Protein AF-0000000083154050 (afdb_homodimer)

Structure (mmCIF, N/CA/C/O backbo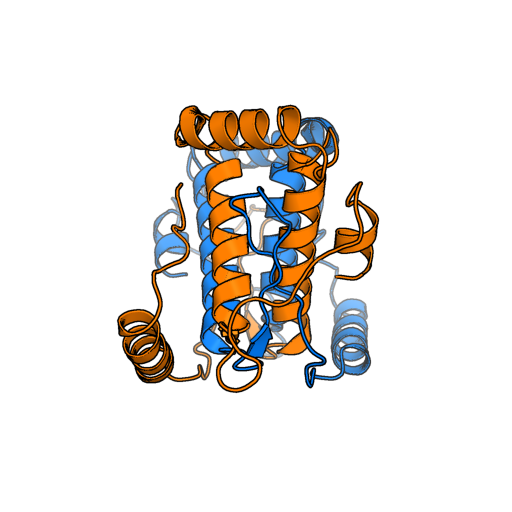ne):
data_AF-0000000083154050-model_v1
#
loop_
_entity.id
_entity.type
_entity.pdbx_description
1 polymer 'Tat pathway signal sequence'
#
loop_
_atom_site.group_PDB
_atom_site.id
_atom_site.type_symbol
_atom_site.label_atom_id
_atom_site.label_alt_id
_atom_site.label_comp_id
_atom_site.label_asym_id
_atom_site.label_entity_id
_atom_site.label_seq_id
_atom_site.pdbx_PDB_ins_code
_atom_site.Cartn_x
_atom_site.Cartn_y
_atom_site.Cartn_z
_atom_site.occupancy
_atom_site.B_iso_or_equiv
_atom_site.auth_seq_id
_atom_site.auth_comp_id
_atom_site.auth_asym_id
_atom_site.auth_atom_id
_atom_site.pdbx_PDB_model_num
ATOM 1 N N . MET A 1 1 ? -1.116 5.11 14.58 1 52.01 1 MET A N 1
ATOM 2 C CA . MET A 1 1 ? -1.143 6.57 14.609 1 52.01 1 MET A CA 1
ATOM 3 C C . MET A 1 1 ? -0.56 7.098 15.915 1 52.01 1 MET A C 1
ATOM 5 O O . MET A 1 1 ? 0.246 8.03 15.908 1 52.01 1 MET A O 1
ATOM 9 N N . ALA A 1 2 ? -0.872 6.351 16.947 1 54.41 2 ALA A N 1
ATOM 10 C CA . ALA A 1 2 ? -0.388 6.838 18.236 1 54.41 2 ALA A CA 1
ATOM 11 C C . ALA A 1 2 ? 1.137 6.875 18.271 1 54.41 2 ALA A C 1
ATOM 13 O O . ALA A 1 2 ? 1.729 7.834 18.773 1 54.41 2 ALA A O 1
ATOM 14 N N . THR A 1 3 ? 1.685 5.93 17.581 1 59.04 3 THR A N 1
ATOM 15 C CA . THR A 1 3 ? 3.14 5.855 17.646 1 59.04 3 THR A CA 1
ATOM 16 C C . THR A 1 3 ? 3.777 6.989 16.848 1 59.04 3 THR A C 1
ATOM 18 O O . THR A 1 3 ? 4.833 7.502 17.224 1 59.04 3 THR A O 1
ATOM 21 N N . PHE A 1 4 ? 3.059 7.407 15.93 1 68.2 4 PHE A N 1
ATOM 22 C CA . PHE A 1 4 ? 3.57 8.491 15.099 1 68.2 4 PHE A CA 1
ATOM 23 C C . PHE A 1 4 ? 3.598 9.802 15.875 1 68.2 4 PHE A C 1
ATOM 25 O O . PHE A 1 4 ? 4.617 10.496 15.894 1 68.2 4 PHE A O 1
ATOM 32 N N . PHE A 1 5 ? 2.581 10.097 16.612 1 64.37 5 PHE A N 1
ATOM 33 C CA . PHE A 1 5 ? 2.502 11.335 17.379 1 64.37 5 PHE A CA 1
ATOM 34 C C . PHE A 1 5 ? 3.52 11.334 18.513 1 64.37 5 PHE A C 1
ATOM 36 O O . PHE A 1 5 ? 4.077 12.38 18.855 1 64.37 5 PHE A O 1
ATOM 43 N N . LYS A 1 6 ? 3.844 10.106 19.014 1 69.27 6 LYS A N 1
ATOM 44 C CA . LYS A 1 6 ? 4.796 9.986 20.114 1 69.27 6 LYS A CA 1
ATOM 45 C C . LYS A 1 6 ? 6.21 10.337 19.658 1 69.27 6 LYS A C 1
ATOM 47 O O . LYS A 1 6 ? 7.056 10.709 20.473 1 69.27 6 LYS A O 1
ATOM 52 N N . SER A 1 7 ? 6.385 10.346 18.416 1 67.59 7 SER A N 1
ATOM 53 C CA . SER A 1 7 ? 7.723 10.611 17.899 1 67.59 7 SER A CA 1
ATOM 54 C C . SER A 1 7 ? 7.961 12.107 17.721 1 67.59 7 SER A C 1
ATOM 56 O O . SER A 1 7 ? 9.101 12.544 17.553 1 67.59 7 SER A O 1
ATOM 58 N N . MET A 1 8 ? 6.838 12.906 17.874 1 70.46 8 MET A N 1
ATOM 59 C CA . MET A 1 8 ? 6.974 14.35 17.713 1 70.46 8 MET A CA 1
ATOM 60 C C . MET A 1 8 ? 7.59 14.981 18.958 1 70.46 8 MET A C 1
ATOM 62 O O . MET A 1 8 ? 7.365 14.51 20.074 1 70.46 8 MET A O 1
ATOM 66 N N . LYS A 1 9 ? 8.525 15.938 18.762 1 69.77 9 LYS A N 1
ATOM 67 C CA . LYS A 1 9 ? 9.204 16.59 19.878 1 69.77 9 LYS A CA 1
ATOM 68 C C . LYS A 1 9 ? 8.225 17.41 20.713 1 69.77 9 LYS A C 1
ATOM 70 O O . LYS A 1 9 ? 8.401 17.55 21.925 1 69.77 9 LYS A O 1
ATOM 75 N N . SER A 1 10 ? 7.3 18.101 19.967 1 64.04 10 SER A N 1
ATOM 76 C CA . SER A 1 10 ? 6.254 18.827 20.679 1 64.04 10 SER A CA 1
ATOM 77 C C . SER A 1 10 ? 4.882 18.215 20.42 1 64.04 10 SER A C 1
ATOM 79 O O . SER A 1 10 ? 4.585 17.794 19.3 1 64.04 10 SER A O 1
ATOM 81 N N . THR A 1 11 ? 4.231 17.987 21.474 1 63.8 11 THR A N 1
ATOM 82 C CA . THR A 1 11 ? 2.934 17.324 21.387 1 63.8 11 THR A CA 1
ATOM 83 C C . THR A 1 11 ? 1.807 18.35 21.313 1 63.8 11 THR A C 1
ATOM 85 O O . THR A 1 11 ? 0.629 17.985 21.307 1 63.8 11 THR A O 1
ATOM 88 N N . THR A 1 12 ? 2.21 19.619 21.198 1 69.92 12 THR A N 1
ATOM 89 C CA . THR A 1 12 ? 1.08 20.541 21.175 1 69.92 12 THR A CA 1
ATOM 90 C C . THR A 1 12 ? 0.614 20.791 19.744 1 69.92 12 THR A C 1
ATOM 92 O O . THR A 1 12 ? 1.317 21.432 18.96 1 69.92 12 THR A O 1
ATOM 95 N N . TYR A 1 13 ? -0.295 20.092 19.332 1 72.88 13 TYR A N 1
ATOM 96 C CA . TYR A 1 13 ? -0.885 20.284 18.012 1 72.88 13 TYR A CA 1
ATOM 97 C C . TYR A 1 13 ? -2.33 20.755 18.124 1 72.88 13 TYR A C 1
ATOM 99 O O . TYR A 1 13 ? -2.961 20.6 19.172 1 72.88 13 TYR A O 1
ATOM 107 N N . HIS A 1 14 ? -2.668 21.628 17.149 1 76.76 14 HIS A N 1
ATOM 108 C CA . HIS A 1 14 ? -4.042 22.115 17.107 1 76.76 14 HIS A CA 1
ATOM 109 C C . HIS A 1 14 ? -4.761 21.628 15.853 1 76.76 14 HIS A C 1
ATOM 111 O O . HIS A 1 14 ? -4.147 21.496 14.792 1 76.76 14 HIS A O 1
ATOM 117 N N . LYS A 1 15 ? -5.983 21.334 16.052 1 77.72 15 LYS A N 1
ATOM 118 C CA . LYS A 1 15 ? -6.833 20.951 14.929 1 77.72 15 LYS A CA 1
ATOM 119 C C . LYS A 1 15 ? -7.004 22.109 13.949 1 77.72 15 LYS A C 1
ATOM 121 O O . LYS A 1 15 ? -7.21 23.252 14.362 1 77.72 15 LYS A O 1
ATOM 126 N N . LEU A 1 16 ? -6.821 21.714 12.713 1 78.98 16 LEU A N 1
ATOM 127 C CA . LEU A 1 16 ? -6.986 22.746 11.694 1 78.98 16 LEU A CA 1
ATOM 128 C C . LEU A 1 16 ? -8.463 23.023 11.435 1 78.98 16 LEU A C 1
ATOM 130 O O . LEU A 1 16 ? -9.29 22.111 11.497 1 78.98 16 LEU A O 1
ATOM 134 N N . GLY A 1 17 ? -8.648 24.162 11.003 1 72.45 17 GLY A N 1
ATOM 135 C CA . GLY A 1 17 ? -9.98 24.59 10.606 1 72.45 17 GLY A CA 1
ATOM 136 C C . GLY A 1 17 ? -10.872 24.934 11.784 1 72.45 17 GLY A C 1
ATOM 137 O O . GLY A 1 17 ? -10.407 24.996 12.924 1 72.45 17 GLY A O 1
ATOM 138 N N . ASP A 1 18 ? -12.062 25.424 11.429 1 66.98 18 ASP A N 1
ATOM 139 C CA . ASP A 1 18 ? -13.063 25.799 12.423 1 66.98 18 ASP A CA 1
ATOM 140 C C . ASP A 1 18 ? -13.855 24.581 12.893 1 66.98 18 ASP A C 1
ATOM 142 O O . ASP A 1 18 ? -13.904 23.562 12.201 1 66.98 18 ASP A O 1
ATOM 146 N N . ASN A 1 19 ? -14.064 24.587 14.145 1 64.27 19 ASN A N 1
ATOM 147 C CA . ASN A 1 19 ? -14.781 23.498 14.8 1 64.27 19 ASN A CA 1
ATOM 148 C C . ASN A 1 19 ? -15.994 23.057 13.986 1 64.27 19 ASN A C 1
ATOM 150 O O . ASN A 1 19 ? -16.401 21.895 14.05 1 64.27 19 ASN A O 1
ATOM 154 N N . ASN A 1 20 ? -16.508 23.98 13.182 1 62.71 20 ASN A N 1
ATOM 155 C CA . ASN A 1 20 ? -17.741 23.672 12.466 1 62.71 20 ASN A CA 1
ATOM 156 C C . ASN A 1 20 ? -17.458 23.026 11.113 1 62.71 20 ASN A C 1
ATOM 158 O O . ASN A 1 20 ? -18.307 22.318 10.569 1 62.71 20 ASN A O 1
ATOM 162 N N . ASP A 1 21 ? -16.285 23.263 10.528 1 63.38 21 ASP A N 1
ATOM 163 C CA . ASP A 1 21 ? -15.912 22.669 9.248 1 63.38 21 ASP A CA 1
ATOM 164 C C . ASP A 1 21 ? -14.412 22.391 9.188 1 63.38 21 ASP A C 1
ATOM 166 O O . ASP A 1 21 ? -13.682 23.05 8.444 1 63.38 21 ASP A O 1
ATOM 170 N N . PRO A 1 22 ? -13.988 21.452 9.923 1 64.98 22 PRO A N 1
ATOM 171 C CA . PRO A 1 22 ? -12.552 21.165 9.957 1 64.98 22 PRO A CA 1
ATOM 172 C C . PRO A 1 22 ? -12.055 20.493 8.679 1 64.98 22 PRO A C 1
ATOM 174 O O . PRO A 1 22 ? -12.781 19.702 8.07 1 64.98 22 PRO A O 1
ATOM 177 N N . PRO A 1 23 ? -10.903 21.068 8.244 1 70.77 23 PRO A N 1
ATOM 178 C CA . PRO A 1 23 ? -10.323 20.319 7.127 1 70.77 23 PRO A CA 1
ATOM 179 C C . PRO A 1 23 ? -10.187 18.828 7.424 1 70.77 23 PRO A C 1
ATOM 181 O O . PRO A 1 23 ? -9.761 18.449 8.518 1 70.77 23 PRO A O 1
ATOM 184 N N . THR A 1 24 ? -10.967 18.156 6.685 1 76.58 24 THR A N 1
ATOM 185 C CA . THR A 1 24 ? -10.973 16.706 6.844 1 76.58 24 THR A CA 1
ATOM 186 C C . THR A 1 24 ? -10.647 16.014 5.524 1 76.58 24 THR A C 1
ATOM 188 O O . THR A 1 24 ? -11.015 16.503 4.454 1 76.58 24 THR A O 1
ATOM 191 N N . GLN A 1 25 ? -9.797 15.149 5.642 1 81.53 25 GLN A N 1
ATOM 192 C CA . GLN A 1 25 ? -9.588 14.254 4.508 1 81.53 25 GLN A CA 1
ATOM 193 C C . GLN A 1 25 ? -10.281 12.914 4.73 1 81.53 25 GLN A C 1
ATOM 195 O O . GLN A 1 25 ? -10.583 12.546 5.868 1 81.53 25 GLN A O 1
ATOM 200 N N . LEU A 1 26 ? -10.63 12.348 3.616 1 86.9 26 LEU A N 1
ATOM 201 C CA . LEU A 1 26 ? -11.086 10.966 3.718 1 86.9 26 LEU A CA 1
ATOM 202 C C . LEU A 1 26 ? -9.903 10.009 3.812 1 86.9 26 LEU A C 1
ATOM 204 O O . LEU A 1 26 ? -8.869 10.229 3.176 1 86.9 26 LEU A O 1
ATOM 208 N N . ASP A 1 27 ? -10.094 9.039 4.542 1 89.14 27 ASP A N 1
ATOM 209 C CA . ASP A 1 27 ? -8.997 8.132 4.867 1 89.14 27 ASP A CA 1
ATOM 210 C C . ASP A 1 27 ? -8.412 7.504 3.604 1 89.14 27 ASP A C 1
ATOM 212 O O . ASP A 1 27 ? -7.214 7.217 3.545 1 89.14 27 ASP A O 1
ATOM 216 N N . VAL A 1 28 ? -9.238 7.348 2.581 1 90.25 28 VAL A N 1
ATOM 217 C CA . VAL A 1 28 ? -8.731 6.788 1.332 1 90.25 28 VAL A CA 1
ATOM 218 C C . VAL A 1 28 ? -7.665 7.712 0.747 1 90.25 28 VAL A C 1
ATOM 220 O O . VAL A 1 28 ? -6.653 7.246 0.218 1 90.25 28 VAL A O 1
ATOM 223 N N . PHE A 1 29 ? -7.814 8.966 0.909 1 89.68 29 PHE A N 1
ATOM 224 C CA . PHE A 1 29 ? -6.859 9.915 0.348 1 89.68 29 PHE A CA 1
ATOM 225 C C . PHE A 1 29 ? -5.595 9.977 1.198 1 89.68 29 PHE A C 1
ATOM 227 O O . PHE A 1 29 ? -4.5 10.194 0.676 1 89.68 29 PHE A O 1
ATOM 234 N N . HIS A 1 30 ? -5.74 9.769 2.49 1 89.33 30 HIS A N 1
ATOM 235 C CA . HIS A 1 30 ? -4.56 9.635 3.336 1 89.33 30 HIS A CA 1
ATOM 236 C C . HIS A 1 30 ? -3.727 8.423 2.931 1 89.33 30 HIS A C 1
ATOM 238 O O . HIS A 1 30 ? -2.507 8.524 2.786 1 89.33 30 HIS A O 1
ATOM 244 N N . SER A 1 31 ? -4.397 7.349 2.679 1 92.77 31 SER A N 1
ATOM 245 C CA . SER A 1 31 ? -3.708 6.126 2.279 1 92.77 31 SER A CA 1
ATOM 246 C C . SER A 1 31 ? -3.031 6.291 0.923 1 92.77 31 SER A C 1
ATOM 248 O O . SER A 1 31 ? -1.9 5.84 0.728 1 92.77 31 SER A O 1
ATOM 250 N N . LEU A 1 32 ? -3.681 6.985 0.028 1 93.63 32 LEU A N 1
ATOM 251 C CA . LEU A 1 32 ? -3.115 7.202 -1.299 1 93.63 32 LEU A CA 1
ATOM 252 C C . LEU A 1 32 ? -1.943 8.175 -1.238 1 93.63 32 LEU A C 1
ATOM 254 O O . LEU A 1 32 ? -0.965 8.023 -1.974 1 93.63 32 LEU A O 1
ATOM 258 N N . HIS A 1 33 ? -2.065 9.123 -0.363 1 91.99 33 HIS A N 1
ATOM 259 C CA . HIS A 1 33 ? -0.95 10.029 -0.111 1 91.99 33 HIS A CA 1
ATOM 260 C C . HIS A 1 33 ? 0.268 9.273 0.409 1 91.99 33 HIS A C 1
ATOM 262 O O . HIS A 1 33 ? 1.391 9.51 -0.043 1 91.99 33 HIS A O 1
ATOM 268 N N . CYS A 1 34 ? 0.025 8.433 1.331 1 93.95 34 CYS A N 1
ATOM 269 C CA . CYS A 1 34 ? 1.1 7.616 1.884 1 93.95 34 CYS A CA 1
ATOM 270 C C . CYS A 1 34 ? 1.715 6.725 0.812 1 93.95 34 CYS A C 1
ATOM 272 O O . CYS A 1 34 ? 2.938 6.596 0.732 1 93.95 34 CYS A O 1
ATOM 274 N N . LEU A 1 35 ? 0.897 6.119 0.006 1 95.4 35 LEU A N 1
ATOM 275 C CA . LEU A 1 35 ? 1.403 5.256 -1.056 1 95.4 35 LEU A CA 1
ATOM 276 C C . LEU A 1 35 ? 2.234 6.053 -2.055 1 95.4 35 LEU A C 1
ATOM 278 O O . LEU A 1 35 ? 3.262 5.573 -2.538 1 95.4 35 LEU A O 1
ATOM 282 N N . ASN A 1 36 ? 1.826 7.232 -2.337 1 93.5 36 ASN A N 1
ATOM 283 C CA . ASN A 1 36 ? 2.598 8.1 -3.22 1 93.5 36 ASN A CA 1
ATOM 284 C C . ASN A 1 36 ? 3.958 8.444 -2.62 1 93.5 36 ASN A C 1
ATOM 286 O O . ASN A 1 36 ? 4.962 8.491 -3.333 1 93.5 36 ASN A O 1
ATOM 290 N N . ALA A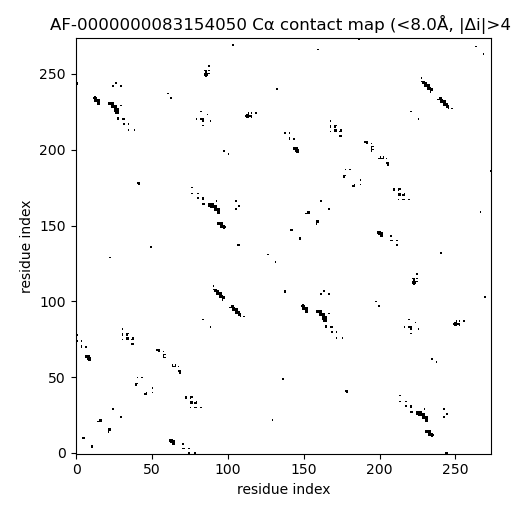 1 37 ? 3.996 8.691 -1.379 1 92.26 37 ALA A N 1
ATOM 291 C CA . ALA A 1 37 ? 5.26 8.974 -0.705 1 92.26 37 ALA A CA 1
ATOM 292 C C . ALA A 1 37 ? 6.212 7.785 -0.804 1 92.26 37 ALA A C 1
ATOM 294 O O . ALA A 1 37 ? 7.404 7.957 -1.07 1 92.26 37 ALA A O 1
ATOM 295 N N . ILE A 1 38 ? 5.688 6.615 -0.641 1 94.16 38 ILE A N 1
ATOM 296 C CA . ILE A 1 38 ? 6.468 5.386 -0.741 1 94.16 38 ILE A CA 1
ATOM 297 C C . ILE A 1 38 ? 6.996 5.224 -2.164 1 94.16 38 ILE A C 1
ATOM 299 O O . ILE A 1 38 ? 8.174 4.916 -2.365 1 94.16 38 ILE A O 1
ATOM 303 N N . ARG A 1 39 ? 6.159 5.423 -3.141 1 93.9 39 ARG A N 1
ATOM 304 C CA . ARG A 1 39 ? 6.552 5.339 -4.543 1 93.9 39 ARG A CA 1
ATOM 305 C C . ARG A 1 39 ? 7.714 6.281 -4.844 1 93.9 39 ARG A C 1
ATOM 307 O O . ARG A 1 39 ? 8.671 5.898 -5.52 1 93.9 39 ARG A O 1
ATOM 314 N N . LYS A 1 40 ? 7.679 7.478 -4.314 1 92.81 40 LYS A N 1
ATOM 315 C CA . LYS A 1 40 ? 8.728 8.468 -4.54 1 92.81 40 LYS A CA 1
ATOM 316 C C . LYS A 1 40 ? 10.033 8.049 -3.87 1 92.81 40 LYS A C 1
ATOM 318 O O . LYS A 1 40 ? 11.118 8.324 -4.386 1 92.81 40 LYS A O 1
ATOM 323 N N . LEU A 1 41 ? 9.921 7.355 -2.783 1 91.54 41 LEU A N 1
ATOM 324 C CA . LEU A 1 41 ? 11.106 6.89 -2.07 1 91.54 41 LEU A CA 1
ATOM 325 C C . LEU A 1 41 ? 11.793 5.762 -2.834 1 91.54 41 LEU A C 1
ATOM 327 O O . LEU A 1 41 ? 13.016 5.619 -2.771 1 91.54 41 LEU A O 1
ATOM 331 N N . LEU A 1 42 ? 10.972 4.989 -3.512 1 92.15 42 LEU A N 1
ATOM 332 C CA . LEU A 1 42 ? 11.513 3.874 -4.283 1 92.15 42 LEU A CA 1
ATOM 333 C C . LEU A 1 42 ? 12.263 4.377 -5.511 1 92.15 42 LEU A C 1
ATOM 335 O O . LEU A 1 42 ? 13.07 3.647 -6.092 1 92.15 42 LEU A O 1
ATOM 339 N N . ASP A 1 43 ? 11.948 5.532 -5.968 1 88.95 43 ASP A N 1
ATOM 340 C CA . ASP A 1 43 ? 12.656 6.196 -7.058 1 88.95 43 ASP A CA 1
ATOM 341 C C . ASP A 1 43 ? 13.364 7.456 -6.567 1 88.95 43 ASP A C 1
ATOM 343 O O . ASP A 1 43 ? 13.131 8.549 -7.087 1 88.95 43 ASP A O 1
ATOM 347 N N . LYS A 1 44 ? 14.255 7.294 -5.674 1 84.31 44 LYS A N 1
ATOM 348 C CA . LYS A 1 44 ? 14.867 8.394 -4.935 1 84.31 44 LYS A CA 1
ATOM 349 C C . LYS A 1 44 ? 15.651 9.314 -5.866 1 84.31 44 LYS A C 1
ATOM 351 O O . LYS A 1 44 ? 15.658 10.533 -5.683 1 84.31 44 LYS A O 1
ATOM 356 N N . GLU A 1 45 ? 16.309 8.741 -6.867 1 85.67 45 GLU A N 1
ATOM 357 C CA . GLU A 1 45 ? 17.108 9.55 -7.782 1 85.67 45 GLU A CA 1
ATOM 358 C C . GLU A 1 45 ? 16.231 10.516 -8.574 1 85.67 45 GLU A C 1
ATOM 360 O O . GLU A 1 45 ? 16.593 11.679 -8.762 1 85.67 45 GLU A O 1
ATOM 365 N N . TYR A 1 46 ? 15.147 10.003 -8.874 1 85.41 46 TYR A N 1
ATOM 366 C CA . TYR A 1 46 ? 14.226 10.823 -9.654 1 85.41 46 TYR A CA 1
ATOM 367 C C . TYR A 1 46 ? 13.594 11.907 -8.788 1 85.41 46 TYR A C 1
ATOM 369 O O . TYR A 1 46 ? 13.396 13.036 -9.242 1 85.41 46 TYR A O 1
ATOM 377 N N . TYR A 1 47 ? 13.404 11.631 -7.513 1 87.42 47 TYR A N 1
ATOM 378 C CA . TYR A 1 47 ? 12.707 12.564 -6.635 1 87.42 47 TYR A CA 1
ATOM 379 C C . TYR A 1 47 ? 13.655 13.142 -5.591 1 87.42 47 TYR A C 1
ATOM 381 O O . TYR A 1 47 ? 13.239 13.465 -4.476 1 87.42 47 TYR A O 1
ATOM 389 N N . ALA A 1 48 ? 14.843 13.253 -5.881 1 83.74 48 ALA A N 1
ATOM 390 C CA . ALA A 1 48 ? 15.896 13.663 -4.956 1 83.74 48 ALA A CA 1
ATOM 391 C C . ALA A 1 48 ? 15.591 15.029 -4.348 1 83.74 48 ALA A C 1
ATOM 393 O O . ALA A 1 48 ? 15.783 15.238 -3.148 1 83.74 48 ALA A O 1
ATOM 394 N N . SER A 1 49 ? 15.076 15.876 -5.12 1 80.99 49 SER A N 1
ATOM 395 C CA . SER A 1 49 ? 14.801 17.234 -4.66 1 80.99 49 SER A CA 1
ATOM 396 C C . SER A 1 49 ? 13.743 17.242 -3.562 1 80.99 49 SER A C 1
ATOM 398 O O . SER A 1 49 ? 13.883 17.95 -2.563 1 80.99 49 SER A O 1
ATOM 400 N N . GLY A 1 50 ? 12.731 16.486 -3.724 1 75.39 50 GLY A N 1
ATOM 401 C CA . GLY A 1 50 ? 11.671 16.408 -2.731 1 75.39 50 GLY A CA 1
ATOM 402 C C . GLY A 1 50 ? 12.126 15.795 -1.42 1 75.39 50 GLY A C 1
ATOM 403 O O . GLY A 1 50 ? 11.747 16.265 -0.345 1 75.39 50 GLY A O 1
ATOM 404 N N . LEU A 1 51 ? 12.956 14.905 -1.538 1 78.58 51 LEU A N 1
ATOM 405 C CA . LEU A 1 51 ? 13.48 14.242 -0.349 1 78.58 51 LEU A CA 1
ATOM 406 C C . LEU A 1 51 ? 14.4 15.175 0.432 1 78.58 51 LEU A C 1
ATOM 408 O O . LEU A 1 51 ? 14.368 15.196 1.664 1 78.58 51 LEU A O 1
ATOM 412 N N . GLU A 1 52 ? 15.136 15.907 -0.349 1 81.29 52 GLU A N 1
ATOM 413 C CA . GLU A 1 52 ? 16.016 16.893 0.271 1 81.29 52 GLU A CA 1
ATOM 414 C C . GLU A 1 52 ? 15.214 17.966 1.004 1 81.29 52 GLU A C 1
ATOM 416 O O . GLU A 1 52 ? 15.598 18.4 2.092 1 81.29 52 GLU A O 1
ATOM 421 N N . GLN A 1 53 ? 14.169 18.337 0.422 1 79.82 53 GLN A N 1
ATOM 422 C CA . GLN A 1 53 ? 13.31 19.34 1.042 1 79.82 53 GLN A CA 1
ATOM 423 C C . GLN A 1 53 ? 12.72 18.826 2.352 1 79.82 53 GLN A C 1
ATOM 425 O O . GLN A 1 53 ? 12.681 19.55 3.349 1 79.82 53 GLN A O 1
ATOM 430 N N . MET A 1 54 ? 12.335 17.649 2.315 1 77.49 54 MET A N 1
ATOM 431 C CA . MET A 1 54 ? 11.773 17.044 3.519 1 77.49 54 MET A CA 1
ATOM 432 C C . MET A 1 54 ? 12.822 16.95 4.622 1 77.49 54 MET A C 1
ATOM 434 O O . MET A 1 54 ? 12.529 17.221 5.788 1 77.49 54 MET A O 1
ATOM 438 N N . GLN A 1 55 ? 13.965 16.604 4.207 1 79.12 55 GLN A N 1
ATOM 439 C CA . GLN A 1 55 ? 15.061 16.511 5.166 1 79.12 55 GLN A CA 1
ATOM 440 C C . GLN A 1 55 ? 15.391 17.878 5.758 1 79.12 55 GLN A C 1
ATOM 442 O O . GLN A 1 55 ? 15.624 17.999 6.962 1 79.12 55 GLN A O 1
ATOM 447 N N . SER A 1 56 ? 15.388 18.84 4.914 1 82.24 56 SER A N 1
ATOM 448 C CA . SER A 1 56 ? 15.654 20.202 5.366 1 82.24 56 SER A CA 1
ATOM 449 C C . SER A 1 56 ? 14.582 20.681 6.338 1 82.24 56 SER A C 1
ATOM 451 O O . SER A 1 56 ? 14.893 21.305 7.355 1 82.24 56 SER A O 1
ATOM 453 N N . LEU A 1 57 ? 13.397 20.349 6.007 1 77.47 57 LEU A N 1
ATOM 454 C CA . LEU A 1 57 ? 12.286 20.715 6.878 1 77.47 57 LEU A CA 1
ATOM 455 C C . LEU A 1 57 ? 12.434 20.069 8.251 1 77.47 57 LEU A C 1
ATOM 457 O O . LEU A 1 57 ? 12.225 20.722 9.275 1 77.47 57 LEU A O 1
ATOM 461 N N . ALA A 1 58 ? 12.792 18.885 8.285 1 77.78 58 ALA A N 1
ATOM 462 C CA . ALA A 1 58 ? 12.947 18.157 9.541 1 77.78 58 ALA A CA 1
ATOM 463 C C . ALA A 1 58 ? 14.09 18.732 10.372 1 77.78 58 ALA A C 1
ATOM 465 O O . ALA A 1 58 ? 13.976 18.858 11.594 1 77.78 58 ALA A O 1
ATOM 466 N N . GLN A 1 59 ? 15.13 19.08 9.712 1 80.9 59 GLN A N 1
ATOM 467 C CA . GLN A 1 59 ? 16.309 19.6 10.398 1 80.9 59 GLN A CA 1
ATOM 468 C C . GLN A 1 59 ? 16.046 20.992 10.965 1 80.9 59 GLN A C 1
ATOM 470 O O . GLN A 1 59 ? 16.608 21.363 11.998 1 80.9 59 GLN A O 1
ATOM 475 N N . ASN A 1 60 ? 15.165 21.628 10.331 1 80.78 60 ASN A N 1
ATOM 476 C CA . ASN A 1 60 ? 14.923 23.012 10.721 1 80.78 60 ASN A CA 1
ATOM 477 C C . ASN A 1 60 ? 13.65 23.146 11.553 1 80.78 60 ASN A C 1
ATOM 479 O O . ASN A 1 60 ? 13.217 24.258 11.858 1 80.78 60 ASN A O 1
ATOM 483 N N . SER A 1 61 ? 13.091 22.035 11.823 1 78.22 61 SER A N 1
ATOM 484 C CA . SER A 1 61 ? 11.868 22.067 12.617 1 78.22 61 SER A CA 1
ATOM 485 C C . SER A 1 61 ? 12.11 21.541 14.028 1 78.22 61 SER A C 1
ATOM 487 O O . SER A 1 61 ? 12.733 20.492 14.207 1 78.22 61 SER A O 1
ATOM 489 N N . SER A 1 62 ? 11.693 22.272 15.032 1 77.45 62 SER A N 1
ATOM 490 C CA . SER A 1 62 ? 11.837 21.875 16.429 1 77.45 62 SER A CA 1
ATOM 491 C C . SER A 1 62 ? 10.807 20.818 16.812 1 77.45 62 SER A C 1
ATOM 493 O O . SER A 1 62 ? 10.9 20.212 17.882 1 77.45 62 SER A O 1
ATOM 495 N N . HIS A 1 63 ? 9.907 20.54 15.888 1 78.4 63 HIS A N 1
ATOM 496 C CA . HIS A 1 63 ? 8.804 19.645 16.223 1 78.4 63 HIS A CA 1
ATOM 497 C C . HIS A 1 63 ? 9.023 18.256 15.632 1 78.4 63 HIS A C 1
ATOM 499 O O . HIS A 1 63 ? 8.433 17.279 16.098 1 78.4 63 HIS A O 1
ATOM 505 N N . LEU A 1 64 ? 9.895 18.245 14.66 1 80.25 64 LEU A N 1
ATOM 506 C CA . LEU A 1 64 ? 10.095 16.977 13.967 1 80.25 64 LEU A CA 1
ATOM 507 C C . LEU A 1 64 ? 11.327 16.254 14.5 1 80.25 64 LEU A C 1
ATOM 509 O O . LEU A 1 64 ? 12.322 16.891 14.853 1 80.25 64 LEU A O 1
ATOM 513 N N . PRO A 1 65 ? 11.207 14.942 14.596 1 82.42 65 PRO A N 1
ATOM 514 C CA . PRO A 1 65 ? 12.392 14.184 15.005 1 82.42 65 PRO A CA 1
ATOM 515 C C . PRO A 1 65 ? 13.486 14.179 13.939 1 82.42 65 PRO A C 1
ATOM 517 O O . PRO A 1 65 ? 13.21 14.436 12.765 1 82.42 65 PRO A O 1
ATOM 520 N N . SER A 1 66 ? 14.761 13.948 14.352 1 80.2 66 SER A N 1
ATOM 521 C CA . SER A 1 66 ? 15.907 13.939 13.448 1 80.2 66 SER A CA 1
ATOM 522 C C . SER A 1 66 ? 15.779 12.833 12.406 1 80.2 66 SER A C 1
ATOM 524 O O . SER A 1 66 ? 16.333 12.939 11.31 1 80.2 66 SER A O 1
ATOM 526 N N . ASP A 1 67 ? 14.984 11.777 12.718 1 84.56 67 ASP A N 1
ATOM 527 C CA . ASP A 1 67 ? 14.78 10.671 11.787 1 84.56 67 ASP A CA 1
ATOM 528 C C . ASP A 1 67 ? 13.392 10.737 11.153 1 84.56 67 ASP A C 1
ATOM 530 O O . ASP A 1 67 ? 12.748 9.706 10.949 1 84.56 67 ASP A O 1
ATOM 534 N N . TRP A 1 68 ? 12.937 11.93 10.867 1 83.46 68 TRP A N 1
ATOM 535 C CA . TRP A 1 68 ? 11.602 12.181 10.335 1 83.46 68 TRP A CA 1
ATOM 536 C C . TRP A 1 68 ? 11.326 11.302 9.12 1 83.46 68 TRP A C 1
ATOM 538 O O . TRP A 1 68 ? 10.224 10.771 8.967 1 83.46 68 TRP A O 1
ATOM 548 N N . HIS A 1 69 ? 12.345 11.113 8.328 1 82.86 69 HIS A N 1
ATOM 549 C CA . HIS A 1 69 ? 12.169 10.307 7.125 1 82.86 69 HIS A CA 1
ATOM 550 C C . HIS A 1 69 ? 11.739 8.886 7.472 1 82.86 69 HIS A C 1
ATOM 552 O O . HIS A 1 69 ? 10.812 8.347 6.864 1 82.86 69 HIS A O 1
ATOM 558 N N . ARG A 1 70 ? 12.346 8.348 8.405 1 86.3 70 ARG A N 1
ATOM 559 C CA . ARG A 1 70 ? 12.03 6.988 8.831 1 86.3 70 ARG A CA 1
ATOM 560 C C . ARG A 1 70 ? 10.666 6.93 9.509 1 86.3 70 ARG A C 1
ATOM 562 O O . ARG A 1 70 ? 9.865 6.035 9.229 1 86.3 70 ARG A O 1
ATOM 569 N N . VAL A 1 71 ? 10.444 7.89 10.397 1 86.85 71 VAL A N 1
ATOM 570 C CA . VAL A 1 71 ? 9.184 7.942 11.131 1 86.85 71 VAL A CA 1
ATOM 571 C C . VAL A 1 71 ? 8.02 8.078 10.151 1 86.85 71 VAL A C 1
ATOM 573 O O . VAL A 1 71 ? 7.008 7.385 10.28 1 86.85 71 VAL A O 1
ATOM 576 N N . HIS A 1 72 ? 8.186 8.987 9.17 1 87.94 72 HIS A N 1
ATOM 577 C CA . HIS A 1 72 ? 7.143 9.209 8.175 1 87.94 72 HIS A CA 1
ATOM 578 C C . HIS A 1 72 ? 6.927 7.968 7.315 1 87.94 72 HIS A C 1
ATOM 580 O O . HIS A 1 72 ? 5.787 7.567 7.072 1 87.94 72 HIS A O 1
ATOM 586 N N . THR A 1 73 ? 7.981 7.343 6.966 1 90.78 73 THR A N 1
ATOM 587 C CA . THR A 1 73 ? 7.89 6.138 6.148 1 90.78 73 THR A CA 1
ATOM 588 C C . THR A 1 73 ? 7.166 5.026 6.901 1 90.78 73 THR A C 1
ATOM 590 O O . THR A 1 73 ? 6.289 4.361 6.345 1 90.78 73 THR A O 1
ATOM 593 N N . ASP A 1 74 ? 7.527 4.9 8.16 1 90.53 74 ASP A N 1
ATOM 594 C CA . ASP A 1 74 ? 6.877 3.887 8.987 1 90.53 74 ASP A CA 1
ATOM 595 C C . ASP A 1 74 ? 5.384 4.17 9.13 1 90.53 74 ASP A C 1
ATOM 597 O O . ASP A 1 74 ? 4.566 3.248 9.1 1 90.53 74 ASP A O 1
ATOM 601 N N . HIS A 1 75 ? 5.055 5.402 9.31 1 89.27 75 HIS A N 1
ATOM 602 C CA . HIS A 1 75 ? 3.655 5.806 9.37 1 89.27 75 HIS A CA 1
ATOM 603 C C . HIS A 1 75 ? 2.918 5.433 8.088 1 89.27 75 HIS A C 1
ATOM 605 O O . HIS A 1 75 ? 1.8 4.915 8.138 1 89.27 75 HIS A O 1
ATOM 611 N N . CYS A 1 76 ? 3.562 5.712 6.98 1 93.23 76 CYS A N 1
ATOM 612 C CA . CYS A 1 76 ? 2.937 5.437 5.691 1 93.23 76 CYS A CA 1
ATOM 613 C C . CYS A 1 76 ? 2.71 3.942 5.502 1 93.23 76 CYS A C 1
ATOM 615 O O . CYS A 1 76 ? 1.629 3.521 5.088 1 93.23 76 CYS A O 1
ATOM 617 N N . LEU A 1 77 ? 3.69 3.131 5.847 1 94.42 77 LEU A N 1
ATOM 618 C CA . LEU A 1 77 ? 3.568 1.684 5.709 1 94.42 77 LEU A CA 1
ATOM 619 C C . LEU A 1 77 ? 2.462 1.143 6.608 1 94.42 77 LEU A C 1
ATOM 621 O O . LEU A 1 77 ? 1.662 0.307 6.182 1 94.42 77 LEU A O 1
ATOM 625 N N . ASP A 1 78 ? 2.405 1.643 7.794 1 91.88 78 ASP A N 1
ATOM 626 C CA . ASP A 1 78 ? 1.392 1.199 8.746 1 91.88 78 ASP A CA 1
ATOM 627 C C . ASP A 1 78 ? -0.007 1.602 8.287 1 91.88 78 ASP A C 1
ATOM 629 O O . ASP A 1 78 ? -0.956 0.824 8.413 1 91.88 78 ASP A O 1
ATOM 633 N N . GLN A 1 79 ? -0.15 2.82 7.836 1 91.48 79 GLN A N 1
ATOM 634 C CA . GLN A 1 79 ? -1.436 3.317 7.359 1 91.48 79 GLN A CA 1
ATOM 635 C C . GLN A 1 79 ? -1.964 2.463 6.21 1 91.48 79 GLN A C 1
ATOM 637 O O . GLN A 1 79 ? -3.139 2.089 6.196 1 91.48 79 GLN A O 1
ATOM 642 N N . VAL A 1 80 ? -1.115 2.13 5.259 1 93.86 80 VAL A N 1
ATOM 643 C CA . VAL A 1 80 ? -1.525 1.347 4.098 1 93.86 80 VAL A CA 1
ATOM 644 C C . VAL A 1 80 ? -1.845 -0.083 4.526 1 93.86 80 VAL A C 1
ATOM 646 O O . VAL A 1 80 ? -2.82 -0.675 4.056 1 93.86 80 VAL A O 1
ATOM 649 N N . ARG A 1 81 ? -1.009 -0.656 5.429 1 93.18 81 ARG A N 1
ATOM 650 C CA . ARG A 1 81 ? -1.28 -1.989 5.957 1 93.18 81 ARG A CA 1
ATOM 651 C C . ARG A 1 81 ? -2.661 -2.054 6.6 1 93.18 81 ARG A C 1
ATOM 653 O O . ARG A 1 81 ? -3.432 -2.978 6.335 1 93.18 81 ARG A O 1
ATOM 660 N N . GLN A 1 82 ? -2.958 -1.085 7.405 1 89.84 82 GLN A N 1
ATOM 661 C CA . GLN A 1 82 ? -4.244 -1.04 8.092 1 89.84 82 GLN A CA 1
ATOM 662 C C . GLN A 1 82 ? -5.396 -0.933 7.097 1 89.84 82 GLN A C 1
ATOM 664 O O . GLN A 1 82 ? -6.426 -1.59 7.259 1 89.84 82 GLN A O 1
ATOM 669 N N . ALA A 1 83 ? -5.184 -0.117 6.103 1 90.77 83 ALA A N 1
ATOM 670 C CA . ALA A 1 83 ? -6.225 0.049 5.092 1 90.77 83 ALA A CA 1
ATOM 671 C C . ALA A 1 83 ? -6.515 -1.27 4.381 1 90.77 83 ALA A C 1
ATOM 673 O O . ALA A 1 83 ? -7.677 -1.635 4.186 1 90.77 83 ALA A O 1
ATOM 674 N N . VAL A 1 84 ? -5.484 -2.004 4.04 1 91.71 84 VAL A N 1
ATOM 675 C CA . VAL A 1 84 ? -5.605 -3.26 3.307 1 91.71 84 VAL A CA 1
ATOM 676 C C . VAL A 1 84 ? -6.245 -4.32 4.2 1 91.71 84 VAL A C 1
ATOM 678 O O . VAL A 1 84 ? -7.139 -5.051 3.766 1 91.71 84 VAL A O 1
ATOM 681 N N . MET A 1 85 ? -5.835 -4.405 5.435 1 89.13 85 MET A N 1
ATOM 682 C CA . MET A 1 85 ? -6.34 -5.414 6.362 1 89.13 85 MET A CA 1
ATOM 683 C C . MET A 1 85 ? -7.791 -5.13 6.737 1 89.13 85 MET A C 1
ATOM 685 O O . MET A 1 85 ? -8.602 -6.052 6.837 1 89.13 85 MET A O 1
ATOM 689 N N . CYS A 1 86 ? -8.059 -3.865 6.947 1 86.86 86 CYS A N 1
ATOM 690 C CA . CYS A 1 86 ? -9.396 -3.473 7.379 1 86.86 86 CYS A CA 1
ATOM 691 C C . CYS A 1 86 ? -10.439 -3.849 6.333 1 86.86 86 CYS A C 1
ATOM 693 O O . CYS A 1 86 ? -11.566 -4.211 6.676 1 86.86 86 CYS A O 1
ATOM 695 N N . GLN A 1 87 ? -10.183 -3.749 5.107 1 77.97 87 GLN A N 1
ATOM 696 C CA . GLN A 1 87 ? -11.13 -4.058 4.041 1 77.97 87 GLN A CA 1
ATOM 697 C C . GLN A 1 87 ? -11.176 -5.557 3.763 1 77.97 87 GLN A C 1
ATOM 699 O O . GLN A 1 87 ? -12.232 -6.101 3.431 1 77.97 87 GLN A O 1
ATOM 704 N N . GLY A 1 88 ? -10.049 -6.276 4.092 1 80.74 88 GLY A N 1
ATOM 705 C CA . GLY A 1 88 ? -9.928 -7.718 3.949 1 80.74 88 GLY A CA 1
ATOM 706 C C . GLY A 1 88 ? -10.596 -8.252 2.696 1 80.74 88 GLY A C 1
ATOM 707 O O . 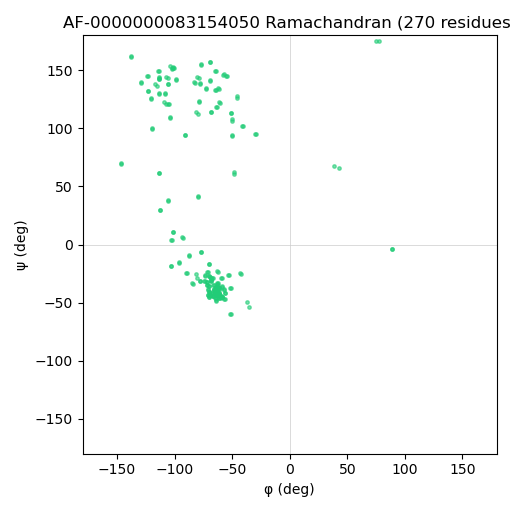GLY A 1 8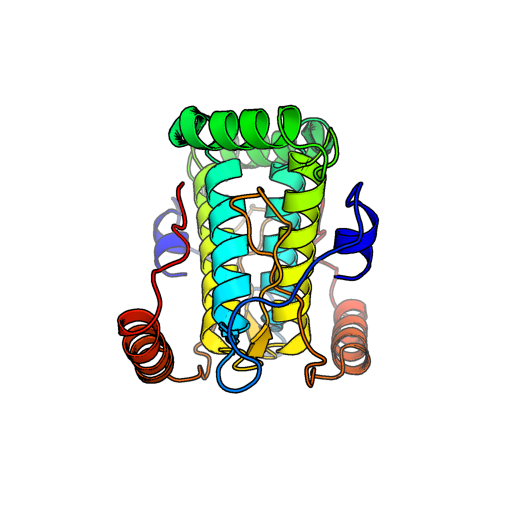8 ? -11.6 -8.962 2.776 1 80.74 88 GLY A O 1
ATOM 708 N N . ASP A 1 89 ? -10.058 -7.927 1.456 1 83.05 89 ASP A N 1
ATOM 709 C CA . ASP A 1 89 ? -10.603 -8.422 0.195 1 83.05 89 ASP A CA 1
ATOM 710 C C . ASP A 1 89 ? -10.476 -9.941 0.1 1 83.05 89 ASP A C 1
ATOM 712 O O . ASP A 1 89 ? -9.366 -10.473 0.034 1 83.05 89 ASP A O 1
ATOM 716 N N . LEU A 1 90 ? -11.585 -10.648 -0.004 1 84.73 90 LEU A N 1
ATOM 717 C CA . LEU A 1 90 ? -11.6 -12.105 0.072 1 84.73 90 LEU A CA 1
ATOM 718 C C . LEU A 1 90 ? -11.71 -12.72 -1.319 1 84.73 90 LEU A C 1
ATOM 720 O O . LEU A 1 90 ? -11.956 -13.921 -1.454 1 84.73 90 LEU A O 1
ATOM 724 N N . SER A 1 91 ? -11.543 -11.875 -2.342 1 84.83 91 SER A N 1
ATOM 725 C CA . SER A 1 91 ? -11.575 -12.401 -3.702 1 84.83 91 SER A CA 1
ATOM 726 C C . SER A 1 91 ? -10.453 -13.409 -3.931 1 84.83 91 SER A C 1
ATOM 728 O O . SER A 1 91 ? -9.31 -13.175 -3.533 1 84.83 91 SER A O 1
ATOM 730 N N . PRO A 1 92 ? -10.709 -14.472 -4.492 1 83.12 92 PRO A N 1
ATOM 731 C CA . PRO A 1 92 ? -9.659 -15.454 -4.772 1 83.12 92 PRO A CA 1
ATOM 732 C C . PRO A 1 92 ? -8.678 -14.98 -5.842 1 83.12 92 PRO A C 1
ATOM 734 O O . PRO A 1 92 ? -9.078 -14.314 -6.8 1 83.12 92 PRO A O 1
ATOM 737 N N . VAL A 1 93 ? -7.491 -15.329 -5.556 1 85.26 93 VAL A N 1
ATOM 738 C CA . VAL A 1 93 ? -6.411 -15.049 -6.496 1 85.26 93 VAL A CA 1
ATOM 739 C C . VAL A 1 93 ? -5.751 -16.355 -6.93 1 85.26 93 VAL A C 1
ATOM 741 O O . VAL A 1 93 ? -4.914 -16.905 -6.211 1 85.26 93 VAL A O 1
ATOM 744 N N . PRO A 1 94 ? -6.12 -16.828 -8.1 1 82.22 94 PRO A N 1
ATOM 745 C CA . PRO A 1 94 ? -5.458 -18.035 -8.602 1 82.22 94 PRO A CA 1
ATOM 746 C C . PRO A 1 94 ? -3.97 -17.822 -8.872 1 82.22 94 PRO A C 1
ATOM 748 O O . PRO A 1 94 ? -3.56 -16.727 -9.265 1 82.22 94 PRO A O 1
ATOM 751 N N . LEU A 1 95 ? -3.266 -18.874 -8.702 1 83.25 95 LEU A N 1
ATOM 752 C CA . LEU A 1 95 ? -1.823 -18.826 -8.911 1 83.25 95 LEU A CA 1
ATOM 753 C C . LEU A 1 95 ? -1.438 -19.524 -10.211 1 83.25 95 LEU A C 1
ATOM 755 O O . LEU A 1 95 ? -1.995 -20.572 -10.546 1 83.25 95 LEU A O 1
ATOM 759 N N . PHE A 1 96 ? -0.528 -18.877 -10.881 1 80.25 96 PHE A N 1
ATOM 760 C CA . PHE A 1 96 ? -0.01 -19.414 -12.134 1 80.25 96 PHE A CA 1
ATOM 761 C C . PHE A 1 96 ? 1.506 -19.561 -12.075 1 80.25 96 PHE A C 1
ATOM 763 O O . PHE A 1 96 ? 2.179 -18.815 -11.361 1 80.25 96 PHE A O 1
ATOM 770 N N . SER A 1 97 ? 1.981 -20.569 -12.71 1 80.15 97 SER A N 1
ATOM 771 C CA . SER A 1 97 ? 3.426 -20.761 -12.765 1 80.15 97 SER A CA 1
ATOM 772 C C . SER A 1 97 ? 3.874 -21.19 -14.159 1 80.15 97 SER A C 1
ATOM 774 O O . SER A 1 97 ? 3.043 -21.434 -15.036 1 80.15 97 SER A O 1
ATOM 776 N N . TRP A 1 98 ? 5.233 -20.99 -14.376 1 75.92 98 TRP A N 1
ATOM 777 C CA . TRP A 1 98 ? 5.91 -21.478 -15.572 1 75.92 98 TRP A CA 1
ATOM 778 C C . TRP A 1 98 ? 6.686 -22.757 -15.275 1 75.92 98 TRP A C 1
ATOM 780 O O . TRP A 1 98 ? 7.117 -22.98 -14.142 1 75.92 98 TRP A O 1
ATOM 790 N N . LYS A 1 99 ? 6.817 -23.524 -16.296 1 73.57 99 LYS A N 1
ATOM 791 C CA . LYS A 1 99 ? 7.632 -24.725 -16.133 1 73.57 99 LYS A CA 1
ATOM 792 C C . LYS A 1 99 ? 9.073 -24.367 -15.779 1 73.57 99 LYS A C 1
ATOM 794 O O . LYS A 1 99 ? 9.688 -23.524 -16.435 1 73.57 99 LYS A O 1
ATOM 799 N N . GLY A 1 100 ? 9.54 -24.872 -14.646 1 69.67 100 GLY A N 1
ATOM 800 C CA . GLY A 1 100 ? 10.941 -24.717 -14.29 1 69.67 100 GLY A CA 1
ATOM 801 C C . GLY A 1 100 ? 11.22 -23.449 -13.505 1 69.67 100 GLY A C 1
ATOM 802 O O . GLY A 1 100 ? 12.369 -23.168 -13.157 1 69.67 100 GLY A O 1
ATOM 803 N N . VAL A 1 101 ? 10.155 -22.672 -13.351 1 68.55 101 VAL A N 1
ATOM 804 C CA . VAL A 1 101 ? 10.362 -21.438 -12.6 1 68.55 101 VAL A CA 1
ATOM 805 C C . VAL A 1 101 ? 9.755 -21.574 -11.205 1 68.55 101 VAL A C 1
ATOM 807 O O . VAL A 1 101 ? 8.565 -21.866 -11.064 1 68.55 101 VAL A O 1
ATOM 810 N N . PRO A 1 102 ? 10.532 -21.428 -10.174 1 75.15 102 PRO A N 1
ATOM 811 C CA . PRO A 1 102 ? 10.016 -21.559 -8.809 1 75.15 102 PRO A CA 1
ATOM 812 C C . PRO A 1 102 ? 9.286 -20.306 -8.332 1 75.15 102 PRO A C 1
ATOM 814 O O . PRO A 1 102 ? 9.575 -19.794 -7.247 1 75.15 102 PRO A O 1
ATOM 817 N N . LEU A 1 103 ? 8.472 -19.714 -9.241 1 73.23 103 LEU A N 1
ATOM 818 C CA . LEU A 1 103 ? 7.684 -18.529 -8.92 1 73.23 103 LEU A CA 1
ATOM 819 C C . LEU A 1 103 ? 6.225 -18.723 -9.317 1 73.23 103 LEU A C 1
ATOM 821 O O . LEU A 1 103 ? 5.931 -19.392 -10.31 1 73.23 103 LEU A O 1
ATOM 825 N N . ALA A 1 104 ? 5.332 -18.243 -8.468 1 76.76 104 ALA A N 1
ATOM 826 C CA . ALA A 1 104 ? 3.906 -18.215 -8.78 1 76.76 104 ALA A CA 1
ATOM 827 C C . ALA A 1 104 ? 3.385 -16.781 -8.834 1 76.76 104 ALA A C 1
ATOM 829 O O . ALA A 1 104 ? 3.798 -15.934 -8.039 1 76.76 104 ALA A O 1
ATOM 830 N N . LEU A 1 105 ? 2.571 -16.599 -9.841 1 76.67 105 LEU A N 1
ATOM 831 C CA . LEU A 1 105 ? 1.967 -15.282 -10.019 1 76.67 105 LEU A CA 1
ATOM 832 C C . LEU A 1 105 ? 0.477 -15.32 -9.694 1 76.67 105 LEU A C 1
ATOM 834 O O . LEU A 1 105 ? -0.237 -16.22 -10.141 1 76.67 105 LEU A O 1
ATOM 838 N N . GLY A 1 106 ? 0.095 -14.501 -8.764 1 76.88 106 GLY A N 1
ATOM 839 C CA . GLY A 1 106 ? -1.33 -14.334 -8.526 1 76.88 106 GLY A CA 1
ATOM 840 C C . GLY A 1 106 ? -2.001 -13.428 -9.54 1 76.88 106 GLY A C 1
ATOM 841 O O . GLY A 1 106 ? -1.487 -12.353 -9.857 1 76.88 106 GLY A O 1
ATOM 842 N N . VAL A 1 107 ? -3.024 -13.936 -10.212 1 71.58 107 VAL A N 1
ATOM 843 C CA . VAL A 1 107 ? -3.783 -13.133 -11.165 1 71.58 107 VAL A CA 1
ATOM 844 C C . VAL A 1 107 ? -5.117 -12.721 -10.547 1 71.58 107 VAL A C 1
ATOM 846 O O . VAL A 1 107 ? -5.943 -13.574 -10.212 1 71.58 107 VAL A O 1
ATOM 849 N N . GLY A 1 108 ? -5.154 -11.429 -10.261 1 67.78 108 GLY A N 1
ATOM 850 C CA . GLY A 1 108 ? -6.362 -10.913 -9.636 1 67.78 108 GLY A CA 1
ATOM 851 C C . GLY A 1 108 ? -7.612 -11.165 -10.457 1 67.78 108 GLY A C 1
ATOM 852 O O . GLY A 1 108 ? -7.536 -11.344 -11.674 1 67.78 108 GLY A O 1
ATOM 853 N N . GLN A 1 109 ? -8.724 -11.378 -9.797 1 68.73 109 GLN A N 1
ATOM 854 C CA . GLN A 1 109 ? -10.049 -11.542 -10.386 1 68.73 109 GLN A CA 1
ATOM 855 C C . GLN A 1 109 ? -10.889 -10.28 -10.211 1 68.73 109 GLN A C 1
ATOM 857 O O . GLN A 1 109 ? -10.578 -9.432 -9.373 1 68.73 109 GLN A O 1
ATOM 862 N N . PRO A 1 110 ? -11.811 -10.152 -11.13 1 67.31 110 PRO A N 1
ATOM 863 C CA . PRO A 1 110 ? -12.699 -8.999 -10.964 1 67.31 110 PRO A CA 1
ATOM 864 C C . PRO A 1 110 ? -13.21 -8.848 -9.533 1 67.31 110 PRO A C 1
ATOM 866 O O . PRO A 1 110 ? -13.451 -9.848 -8.851 1 67.31 110 PRO A O 1
ATOM 869 N N . HIS A 1 111 ? -13.051 -7.717 -9.007 1 69.87 111 HIS A N 1
ATOM 870 C CA . HIS A 1 111 ? -13.55 -7.361 -7.684 1 69.87 111 HIS A CA 1
ATOM 871 C C . HIS A 1 111 ? -14.631 -6.289 -7.772 1 69.87 111 HIS A C 1
ATOM 873 O O . HIS A 1 111 ? -14.794 -5.65 -8.814 1 69.87 111 HIS A O 1
ATOM 879 N N . THR A 1 112 ? -15.536 -6.374 -6.813 1 71.62 112 THR A N 1
ATOM 880 C CA . THR A 1 112 ? -16.496 -5.285 -6.664 1 71.62 112 THR A CA 1
ATOM 881 C C . THR A 1 112 ? -15.879 -4.122 -5.892 1 71.62 112 THR A C 1
ATOM 883 O O . THR A 1 112 ? -15.397 -4.299 -4.772 1 71.62 112 THR A O 1
ATOM 886 N N . CYS A 1 113 ? -15.751 -3.078 -6.593 1 80.08 113 CYS A N 1
ATOM 887 C CA . CYS A 1 113 ? -15.137 -1.886 -6.019 1 80.08 113 CYS A CA 1
ATOM 888 C C . CYS A 1 113 ? -16.18 -0.804 -5.763 1 80.08 113 CYS A C 1
ATOM 890 O O . CYS A 1 113 ? -17.211 -0.758 -6.438 1 80.08 113 CYS A O 1
ATOM 892 N N . ARG A 1 114 ? -16.004 -0.076 -4.689 1 77.03 114 ARG A N 1
ATOM 893 C CA . ARG A 1 114 ? -16.711 1.197 -4.598 1 77.03 114 ARG A CA 1
ATOM 894 C C . ARG A 1 114 ? -16.425 2.071 -5.814 1 77.03 114 ARG A C 1
ATOM 896 O O . ARG A 1 114 ? -15.324 2.033 -6.367 1 77.03 114 ARG A O 1
ATOM 903 N N . LYS A 1 115 ? -17.481 2.867 -6.245 1 77.77 115 LYS A N 1
ATOM 904 C CA . LYS A 1 115 ? -17.286 3.791 -7.359 1 77.77 115 LYS A CA 1
ATOM 905 C C . LYS A 1 115 ? -16.353 4.934 -6.968 1 77.77 115 LYS A C 1
ATOM 907 O O . LYS A 1 115 ? -16.714 5.785 -6.152 1 77.77 115 LYS A O 1
ATOM 912 N N . TRP A 1 116 ? -15.293 4.923 -7.571 1 85.61 116 TRP A N 1
ATOM 913 C CA . TRP A 1 116 ? -14.261 5.905 -7.257 1 85.61 116 TRP A CA 1
ATOM 914 C C . TRP A 1 116 ? -14.674 7.298 -7.721 1 85.61 116 TRP A C 1
ATOM 916 O O . TRP A 1 116 ? -14.395 8.292 -7.047 1 85.61 116 TRP A O 1
ATOM 926 N N . GLY A 1 117 ? -15.346 7.376 -8.828 1 82.95 117 GLY A N 1
ATOM 927 C CA . GLY A 1 117 ? -15.733 8.644 -9.428 1 82.95 117 GLY A CA 1
ATOM 928 C C . GLY A 1 117 ? -16.433 9.574 -8.455 1 82.95 117 GLY A C 1
ATOM 929 O O . GL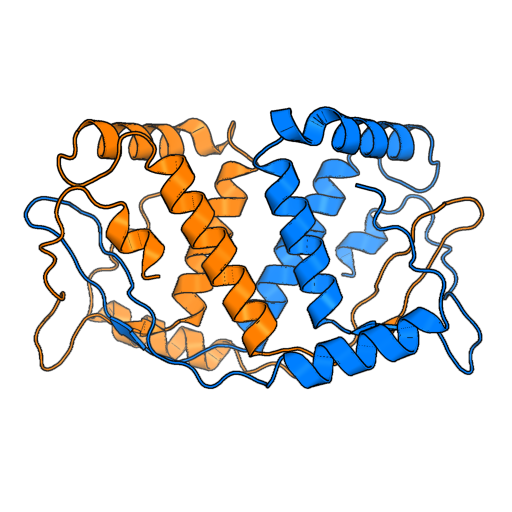Y A 1 117 ? -15.935 10.664 -8.163 1 82.95 117 GLY A O 1
ATOM 930 N N . PRO A 1 118 ? -17.529 9.149 -7.924 1 83.18 118 PRO A N 1
ATOM 931 C CA . PRO A 1 118 ? -18.275 9.99 -6.984 1 83.18 118 PRO A CA 1
ATOM 932 C C . PRO A 1 118 ? -17.449 10.387 -5.764 1 83.18 118 PRO A C 1
ATOM 934 O O . PRO A 1 118 ? -17.596 11.499 -5.249 1 83.18 118 PRO A O 1
ATOM 937 N N . ILE A 1 119 ? -16.583 9.522 -5.259 1 82.51 119 ILE A N 1
ATOM 938 C CA . ILE A 1 119 ? -15.74 9.827 -4.108 1 82.51 119 ILE A CA 1
ATOM 939 C C . ILE A 1 119 ? -14.781 10.963 -4.458 1 82.51 119 ILE A C 1
ATOM 941 O O . ILE A 1 119 ? -14.67 11.941 -3.715 1 82.51 119 ILE A O 1
ATOM 945 N N . ARG A 1 120 ? -14.15 10.865 -5.563 1 83.93 120 ARG A N 1
ATOM 946 C CA . ARG A 1 120 ? -13.205 11.882 -6.013 1 83.93 120 ARG A CA 1
ATOM 947 C C . ARG A 1 120 ? -13.908 13.212 -6.262 1 83.93 120 ARG A C 1
ATOM 949 O O . ARG A 1 120 ? -13.399 14.27 -5.886 1 83.93 120 ARG A O 1
ATOM 956 N N . GLU A 1 121 ? -15.053 13.144 -6.887 1 82.07 121 GLU A N 1
ATOM 957 C CA . GLU A 1 121 ? -15.819 14.355 -7.17 1 82.07 121 GLU A CA 1
ATOM 958 C C . GLU A 1 121 ? -16.216 15.069 -5.881 1 82.07 121 GLU A C 1
ATOM 960 O O . GLU A 1 121 ? -16.174 16.299 -5.809 1 82.07 121 GLU A O 1
ATOM 965 N N . TRP A 1 122 ? -16.622 14.322 -4.93 1 80.15 122 TRP A N 1
ATOM 966 C CA . TRP A 1 122 ? -16.997 14.881 -3.636 1 80.15 122 TRP A CA 1
ATOM 967 C C . TRP A 1 122 ? -15.816 15.597 -2.989 1 80.15 122 TRP A C 1
ATOM 969 O O . TRP A 1 122 ? -15.958 16.715 -2.487 1 80.15 122 TRP A O 1
ATOM 979 N N . MET A 1 123 ? -14.671 14.989 -3.047 1 79.31 123 MET A N 1
ATOM 980 C CA . MET A 1 123 ? -13.48 15.588 -2.453 1 79.31 123 MET A CA 1
ATOM 981 C C . MET A 1 123 ? -13.073 16.851 -3.205 1 79.31 123 MET A C 1
ATOM 983 O O . MET A 1 123 ? -12.724 17.86 -2.589 1 79.31 123 MET A O 1
ATOM 987 N N . ASP A 1 124 ? -13.125 16.775 -4.514 1 77.75 124 ASP A N 1
ATOM 988 C CA . ASP A 1 124 ? -12.746 17.918 -5.339 1 77.75 124 ASP A CA 1
ATOM 989 C C . ASP A 1 124 ? -13.661 19.112 -5.076 1 77.75 124 ASP A C 1
ATOM 991 O O . ASP A 1 124 ? -13.207 20.258 -5.063 1 77.75 124 ASP A O 1
ATOM 995 N N . SER A 1 125 ? -14.839 18.842 -4.867 1 77.33 125 SER A N 1
ATOM 996 C CA . SER A 1 125 ? -15.804 19.904 -4.6 1 77.33 125 SER A CA 1
ATOM 997 C C . SER A 1 125 ? -15.525 20.581 -3.263 1 77.33 125 SER A C 1
ATOM 999 O O . SER A 1 125 ? -15.714 21.791 -3.122 1 77.33 125 SER A O 1
ATOM 1001 N N . ARG A 1 126 ? -14.953 19.833 -2.368 1 74.39 126 ARG A N 1
ATOM 1002 C CA . ARG A 1 126 ? -14.666 20.383 -1.048 1 74.39 126 ARG A CA 1
ATOM 1003 C C . ARG A 1 126 ? -13.34 21.136 -1.045 1 74.39 126 ARG A C 1
ATOM 1005 O O . ARG A 1 126 ? -13.154 22.075 -0.268 1 74.39 126 ARG A O 1
ATOM 1012 N N . ASN A 1 127 ? -12.419 20.595 -1.886 1 68.18 127 ASN A N 1
ATOM 1013 C CA . ASN A 1 127 ? -11.117 21.247 -1.975 1 68.18 127 ASN A CA 1
ATOM 1014 C C . ASN A 1 127 ? -11.219 22.614 -2.646 1 68.18 127 ASN A C 1
ATOM 1016 O O . ASN A 1 127 ? -10.335 23.457 -2.486 1 68.18 127 ASN A O 1
ATOM 1020 N N . LYS A 1 128 ? -12.134 22.722 -3.49 1 65.8 128 LYS A N 1
ATOM 1021 C CA . LYS A 1 128 ? -12.332 24.043 -4.079 1 65.8 128 LYS A CA 1
ATOM 1022 C C . LYS A 1 128 ? -12.518 25.105 -2.998 1 65.8 128 LYS A C 1
ATOM 1024 O O . LYS A 1 128 ? -12.125 26.259 -3.181 1 65.8 128 LYS A O 1
ATOM 1029 N N . ASP A 1 129 ? -12.977 24.611 -1.96 1 57 129 ASP A N 1
ATOM 1030 C CA . ASP A 1 129 ? -13.274 25.578 -0.908 1 57 129 ASP A CA 1
ATOM 1031 C C . ASP A 1 129 ? -12.118 25.684 0.084 1 57 129 ASP A C 1
ATOM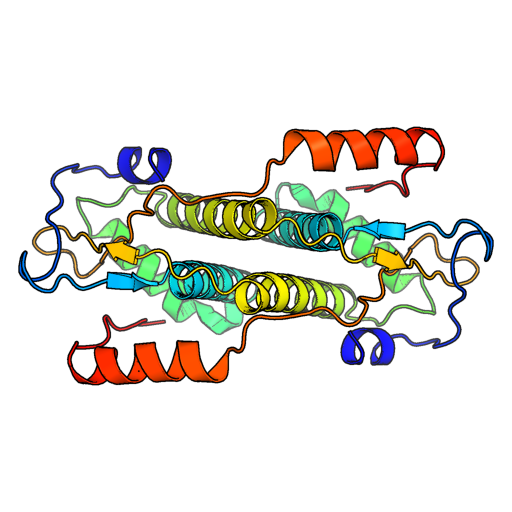 1033 O O . ASP A 1 129 ? -12.075 26.606 0.9 1 57 129 ASP A O 1
ATOM 1037 N N . HIS A 1 130 ? -11.183 24.602 0.001 1 57.84 130 HIS A N 1
ATOM 1038 C CA . HIS A 1 130 ? -10.07 24.617 0.944 1 57.84 130 HIS A CA 1
ATOM 1039 C C . HIS A 1 130 ? -8.731 24.64 0.216 1 57.84 130 HIS A C 1
ATOM 1041 O O . HIS A 1 130 ? -8.622 24.146 -0.908 1 57.84 130 HIS A O 1
ATOM 1047 N N . THR A 1 131 ? -7.852 25.513 0.434 1 47.51 131 THR A N 1
ATOM 1048 C CA . THR A 1 131 ? -6.512 25.545 -0.142 1 47.51 131 THR A CA 1
ATOM 1049 C C . THR A 1 131 ? -5.814 24.199 0.036 1 47.51 131 THR A C 1
ATOM 1051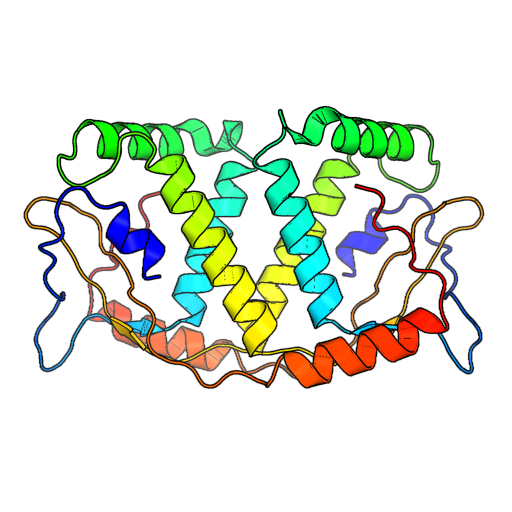 O O . THR A 1 131 ? -5.855 23.611 1.119 1 47.51 131 THR A O 1
ATOM 1054 N N . ALA A 1 132 ? -5.71 23.575 -1.038 1 49.97 132 ALA A N 1
ATOM 1055 C CA . ALA A 1 132 ? -4.992 22.303 -1.031 1 49.97 132 ALA A CA 1
ATOM 1056 C C . ALA A 1 132 ? -3.733 22.389 -0.173 1 49.97 132 ALA A C 1
ATOM 1058 O O . ALA A 1 132 ? -2.946 23.329 -0.306 1 49.97 132 ALA A O 1
ATOM 1059 N N . LEU A 1 133 ? -3.813 21.87 0.98 1 44.64 133 LEU A N 1
ATOM 1060 C CA . LEU A 1 133 ? -2.501 21.766 1.609 1 44.64 133 LEU A CA 1
ATOM 1061 C C . LEU A 1 133 ? -1.495 21.118 0.664 1 44.64 133 LEU A C 1
ATOM 1063 O O . LEU A 1 133 ? -1.807 20.122 0.007 1 44.64 133 LEU A O 1
ATOM 1067 N N . GLU A 1 134 ? -0.768 21.882 -0.081 1 38.85 134 GLU A N 1
ATOM 1068 C CA . GLU A 1 134 ? 0.192 21.551 -1.13 1 38.85 134 GLU A CA 1
ATOM 1069 C C . GLU A 1 134 ? 0.856 20.202 -0.865 1 38.85 134 GLU A C 1
ATOM 1071 O O . GLU A 1 134 ? 1.293 19.929 0.255 1 38.85 134 GLU A O 1
ATOM 1076 N N . ASP A 1 135 ? 0.328 19.198 -1.438 1 39.08 135 ASP A N 1
ATOM 1077 C CA . ASP A 1 135 ? 1.299 18.119 -1.588 1 39.08 135 ASP A CA 1
ATOM 1078 C C . ASP A 1 135 ? 2.611 18.638 -2.173 1 39.08 135 ASP A C 1
ATOM 1080 O O . ASP A 1 135 ? 2.656 19.064 -3.328 1 39.08 135 ASP A O 1
ATOM 1084 N N . GLU A 1 136 ? 3.304 19.474 -1.6 1 32.62 136 GLU A N 1
ATOM 1085 C CA . GLU A 1 136 ? 4.497 19.99 -2.266 1 32.62 136 GLU A CA 1
ATOM 1086 C C . GLU A 1 136 ? 5.199 18.896 -3.066 1 32.62 136 GLU A C 1
ATOM 1088 O O . GLU A 1 136 ? 5.928 19.186 -4.017 1 32.62 136 GLU A O 1
ATOM 1093 N N . GLY A 1 137 ? 5.564 17.697 -2.777 1 27.86 137 GLY A N 1
ATOM 1094 C CA . GLY A 1 137 ? 6.481 17.026 -3.684 1 27.86 137 GLY A CA 1
ATOM 1095 C C . GLY A 1 137 ? 5.805 16.501 -4.936 1 27.86 137 GLY A C 1
ATOM 1096 O O . GLY A 1 137 ? 4.586 16.322 -4.961 1 27.86 137 GLY A O 1
ATOM 1097 N N . MET B 1 1 ? -2.955 -5.816 -13.814 1 51.56 1 MET B N 1
ATOM 1098 C CA . MET B 1 1 ? -2.461 -7.187 -13.902 1 51.56 1 MET B CA 1
ATOM 1099 C C . MET B 1 1 ? -2.063 -7.531 -15.333 1 51.56 1 MET B C 1
ATOM 1101 O O . MET B 1 1 ? -0.999 -8.109 -15.565 1 51.56 1 MET B O 1
ATOM 1105 N N . ALA B 1 2 ? -2.854 -6.968 -16.231 1 54.21 2 ALA B N 1
ATOM 1106 C CA . ALA B 1 2 ? -2.566 -7.313 -17.621 1 54.21 2 ALA B CA 1
ATOM 1107 C C . ALA B 1 2 ? -1.182 -6.821 -18.034 1 54.21 2 ALA B C 1
ATOM 1109 O O . ALA B 1 2 ? -0.437 -7.537 -18.707 1 54.21 2 ALA B O 1
ATOM 1110 N N . THR B 1 3 ? -0.855 -5.709 -17.444 1 59.2 3 THR B N 1
ATOM 1111 C CA . THR B 1 3 ? 0.421 -5.143 -17.867 1 59.2 3 THR B CA 1
ATOM 1112 C C . THR B 1 3 ? 1.586 -5.949 -17.3 1 59.2 3 THR B C 1
ATOM 1114 O O . THR B 1 3 ? 2.623 -6.093 -17.95 1 59.2 3 THR B O 1
ATOM 1117 N N . PHE B 1 4 ? 1.305 -6.534 -16.239 1 68.48 4 PHE B N 1
ATOM 1118 C CA . PHE B 1 4 ? 2.348 -7.33 -15.603 1 68.48 4 PHE B CA 1
ATOM 1119 C C . PHE B 1 4 ? 2.638 -8.589 -16.411 1 68.48 4 PHE B C 1
ATOM 1121 O O . PHE B 1 4 ? 3.795 -8.886 -16.715 1 68.48 4 PHE B O 1
ATOM 1128 N N . PHE B 1 5 ? 1.645 -9.256 -16.877 1 64.36 5 PHE B N 1
ATOM 1129 C CA . PHE B 1 5 ? 1.817 -10.486 -17.64 1 64.36 5 PHE B CA 1
ATOM 1130 C C . PHE B 1 5 ? 2.438 -10.196 -19.001 1 64.36 5 PHE B C 1
ATOM 1132 O O . PHE B 1 5 ? 3.211 -11.004 -19.522 1 64.36 5 PHE B O 1
ATOM 1139 N N . LYS B 1 6 ? 2.182 -8.951 -19.51 1 69.91 6 LYS B N 1
ATOM 1140 C CA . LYS B 1 6 ? 2.719 -8.567 -20.812 1 69.91 6 LYS B CA 1
ATOM 1141 C C . LYS B 1 6 ? 4.232 -8.378 -20.748 1 69.91 6 LYS B C 1
ATOM 1143 O O . LYS B 1 6 ? 4.918 -8.472 -21.768 1 69.91 6 LYS B O 1
ATOM 1148 N N . SER B 1 7 ? 4.697 -8.246 -19.58 1 67.58 7 SER B N 1
ATOM 1149 C CA . SER B 1 7 ? 6.129 -8.006 -19.433 1 67.58 7 SER B CA 1
ATOM 1150 C C . SER B 1 7 ? 6.906 -9.317 -19.378 1 67.58 7 SER B C 1
ATOM 1152 O O . SER B 1 7 ? 8.13 -9.326 -19.53 1 67.58 7 SER B O 1
ATOM 1154 N N . MET B 1 8 ? 6.141 -10.446 -19.281 1 71.6 8 MET B N 1
ATOM 1155 C CA . MET B 1 8 ? 6.804 -11.746 -19.219 1 71.6 8 MET B CA 1
ATOM 1156 C C . MET B 1 8 ? 7.262 -12.189 -20.605 1 71.6 8 MET B C 1
ATOM 1158 O O . MET B 1 8 ? 6.612 -11.883 -21.606 1 71.6 8 MET B O 1
ATOM 1162 N N . LYS B 1 9 ? 8.479 -12.769 -20.69 1 71.26 9 LYS B N 1
ATOM 1163 C CA . LYS B 1 9 ? 9.036 -13.204 -21.967 1 71.26 9 LYS B CA 1
ATOM 1164 C C . LYS B 1 9 ? 8.221 -14.348 -22.562 1 71.26 9 LYS B C 1
ATOM 1166 O O . LYS B 1 9 ? 8.124 -14.479 -23.784 1 71.26 9 LYS B O 1
ATOM 1171 N N . SER B 1 10 ? 7.785 -15.275 -21.628 1 64.41 10 SER B N 1
ATOM 1172 C CA . SER B 1 10 ? 6.906 -16.35 -22.077 1 64.41 10 SER B CA 1
ATOM 1173 C C . SER B 1 10 ? 5.513 -16.214 -21.471 1 64.41 10 SER B C 1
ATOM 1175 O O . SER B 1 10 ? 5.372 -15.846 -20.303 1 64.41 10 SER B O 1
ATOM 1177 N N . THR B 1 11 ? 4.577 -16.29 -22.328 1 64.1 11 THR B N 1
ATOM 1178 C CA . THR B 1 11 ? 3.197 -16.102 -21.897 1 64.1 11 THR B CA 1
ATOM 1179 C C . THR B 1 11 ? 2.548 -17.442 -21.559 1 64.1 11 THR B C 1
ATOM 1181 O O . THR B 1 11 ? 1.367 -17.495 -21.21 1 64.1 11 THR B O 1
ATOM 1184 N N . THR B 1 12 ? 3.383 -18.487 -21.602 1 70.94 12 THR B N 1
ATOM 1185 C CA . THR B 1 12 ? 2.692 -19.74 -21.319 1 70.94 12 THR B CA 1
ATOM 1186 C C . THR B 1 12 ? 2.74 -20.06 -19.828 1 70.94 12 THR B C 1
ATOM 1188 O O . THR B 1 12 ? 3.801 -20.389 -19.292 1 70.94 12 THR B O 1
ATOM 1191 N N . TYR B 1 13 ? 1.802 -19.707 -19.163 1 73.25 13 TYR B N 1
ATOM 1192 C CA . TYR B 1 13 ? 1.68 -20.023 -17.745 1 73.25 13 TYR B CA 1
ATOM 1193 C C . TYR B 1 13 ? 0.508 -20.965 -17.495 1 73.25 13 TYR B C 1
ATOM 1195 O O . TYR B 1 13 ? -0.396 -21.075 -18.327 1 73.25 13 TYR B O 1
ATOM 1203 N N . HIS B 1 14 ? 0.758 -21.859 -16.523 1 77.04 14 HIS B N 1
ATOM 1204 C CA . HIS B 1 14 ? -0.298 -22.795 -16.158 1 77.04 14 HIS B CA 1
ATOM 1205 C C . HIS B 1 14 ? -0.801 -22.534 -14.742 1 77.04 14 HIS B C 1
ATOM 1207 O O . HIS B 1 14 ? -0.023 -22.155 -13.863 1 77.04 14 HIS B O 1
ATOM 1213 N N . LYS B 1 15 ? -2.058 -22.701 -14.618 1 78.41 15 LYS B N 1
ATOM 1214 C CA . LYS B 1 15 ? -2.676 -22.588 -13.3 1 78.41 15 LYS B CA 1
ATOM 1215 C C . LYS B 1 15 ? -2.181 -23.688 -12.365 1 78.41 15 LYS B C 1
ATOM 1217 O O . LYS B 1 15 ? -2.077 -24.85 -12.764 1 78.41 15 LYS B O 1
ATOM 1222 N N . LEU B 1 16 ? -1.839 -23.197 -11.203 1 79.39 16 LEU B N 1
ATOM 1223 C CA . LEU B 1 16 ? -1.371 -24.176 -10.227 1 79.39 16 LEU B CA 1
ATOM 1224 C C . LEU B 1 16 ? -2.542 -24.947 -9.628 1 79.39 16 LEU B C 1
ATOM 1226 O O . LEU B 1 16 ? -3.629 -24.394 -9.448 1 79.39 16 LEU B O 1
ATOM 1230 N N . GLY B 1 17 ? -2.18 -26.06 -9.208 1 72.6 17 GLY B N 1
ATOM 1231 C CA . GLY B 1 17 ? -3.135 -26.918 -8.523 1 72.6 17 GLY B CA 1
ATOM 1232 C C . GLY B 1 17 ? -4.128 -27.575 -9.463 1 72.6 17 GLY B C 1
ATOM 1233 O O . GLY B 1 17 ? -3.985 -27.49 -10.684 1 72.6 17 GLY B O 1
ATOM 1234 N N . ASP B 1 18 ? -4.936 -28.429 -8.86 1 67.5 18 ASP B N 1
ATOM 1235 C CA . ASP B 1 18 ? -5.963 -29.146 -9.609 1 67.5 18 ASP B CA 1
ATOM 1236 C C . ASP B 1 18 ? -7.215 -28.289 -9.781 1 67.5 18 ASP B C 1
ATOM 1238 O O . ASP B 1 18 ? -7.431 -27.338 -9.028 1 67.5 18 ASP B O 1
ATOM 1242 N N . ASN B 1 19 ? -7.724 -28.398 -10.928 1 64.93 19 ASN B N 1
ATOM 1243 C CA . ASN B 1 19 ? -8.909 -27.637 -11.311 1 64.93 19 ASN B CA 1
ATOM 1244 C C . ASN B 1 19 ? -9.951 -27.623 -10.197 1 64.93 19 ASN B C 1
ATOM 1246 O O . ASN B 1 19 ? -10.726 -26.672 -10.078 1 64.93 19 ASN B O 1
ATOM 1250 N N . ASN B 1 20 ? -9.892 -28.642 -9.348 1 63.05 20 ASN B N 1
ATOM 1251 C CA . ASN B 1 20 ? -10.928 -28.761 -8.327 1 63.05 20 ASN B CA 1
ATOM 1252 C C . ASN B 1 20 ? -10.543 -28.022 -7.049 1 63.05 20 ASN B C 1
ATOM 1254 O O . ASN B 1 20 ? -11.41 -27.647 -6.258 1 63.05 20 ASN B O 1
ATOM 1258 N N . ASP B 1 21 ? -9.252 -27.821 -6.804 1 63.48 21 ASP B N 1
ATOM 1259 C CA . ASP B 1 21 ? -8.786 -27.102 -5.622 1 63.48 21 ASP B CA 1
ATOM 1260 C C . ASP B 1 21 ? -7.518 -26.307 -5.928 1 63.48 21 ASP B C 1
ATOM 1262 O O . ASP B 1 21 ? -6.439 -26.634 -5.429 1 63.48 21 ASP B O 1
ATOM 1266 N N . PRO B 1 22 ? -7.67 -25.312 -6.69 1 65.29 22 PRO B N 1
ATOM 1267 C CA . PRO B 1 22 ? -6.489 -24.533 -7.07 1 65.29 22 PRO B CA 1
ATOM 1268 C C . PRO B 1 22 ? -5.954 -23.677 -5.925 1 65.29 22 PRO B C 1
ATOM 1270 O O . PRO B 1 22 ? -6.732 -23.165 -5.116 1 65.29 22 PRO B O 1
ATOM 1273 N N . PRO B 1 23 ? -4.596 -23.8 -5.82 1 71.31 23 PRO B N 1
ATOM 1274 C CA . PRO B 1 23 ? -4.057 -22.847 -4.847 1 71.31 23 PRO B CA 1
ATOM 1275 C C . PRO B 1 23 ? -4.532 -21.417 -5.097 1 71.31 23 PRO B C 1
ATOM 1277 O O . PRO B 1 23 ? -4.559 -20.963 -6.244 1 71.31 23 PRO B O 1
ATOM 1280 N N . THR B 1 24 ? -5.288 -21.019 -4.158 1 76.82 24 THR B N 1
ATOM 1281 C CA . THR B 1 24 ? -5.843 -19.672 -4.24 1 76.82 24 THR B CA 1
ATOM 1282 C C . THR B 1 24 ? -5.462 -18.854 -3.009 1 76.82 24 THR B C 1
ATOM 1284 O O . THR B 1 24 ? -5.366 -19.393 -1.905 1 76.82 24 THR B O 1
ATOM 1287 N N . GLN B 1 25 ? -5.032 -17.75 -3.294 1 81.73 25 GLN B N 1
ATOM 1288 C CA . GLN B 1 25 ? -4.87 -16.793 -2.205 1 81.73 25 GLN B CA 1
ATOM 1289 C C . GLN B 1 25 ? -6.008 -15.776 -2.192 1 81.73 25 GLN B C 1
ATOM 1291 O O . GLN B 1 25 ? -6.66 -15.554 -3.214 1 81.73 25 GLN B O 1
ATOM 1296 N N . LEU B 1 26 ? -6.252 -15.331 -0.996 1 87 26 LEU B N 1
ATOM 1297 C CA . LEU B 1 26 ? -7.165 -14.196 -0.922 1 87 26 LEU B CA 1
ATOM 1298 C C . LEU B 1 26 ? -6.448 -12.898 -1.277 1 87 26 LEU B C 1
ATOM 1300 O O . LEU B 1 26 ? -5.276 -12.717 -0.937 1 87 26 LEU B O 1
ATOM 1304 N N . ASP B 1 27 ? -7.127 -12.091 -1.906 1 89.29 27 ASP B N 1
ATOM 1305 C CA . ASP B 1 27 ? -6.528 -10.883 -2.466 1 89.29 27 ASP B CA 1
ATOM 1306 C C . ASP B 1 27 ? -5.89 -10.03 -1.372 1 89.29 27 ASP B C 1
ATOM 1308 O O . ASP B 1 27 ? -4.891 -9.348 -1.613 1 89.29 27 ASP B O 1
ATOM 1312 N N . VAL B 1 28 ? -6.426 -10.113 -0.16 1 90.29 28 VAL B N 1
ATOM 1313 C CA . VAL B 1 28 ? -5.84 -9.35 0.938 1 90.29 28 VAL B CA 1
ATOM 1314 C C . VAL B 1 28 ? -4.41 -9.822 1.189 1 90.29 28 VAL B C 1
ATOM 1316 O O . VAL B 1 28 ? -3.521 -9.011 1.461 1 90.29 28 VAL B O 1
ATOM 1319 N N . PHE B 1 29 ? -4.153 -11.047 1.015 1 89.69 29 PHE B N 1
ATOM 1320 C CA . PHE B 1 29 ? -2.82 -11.58 1.27 1 89.69 29 PHE B CA 1
ATOM 1321 C C . PHE B 1 29 ? -1.873 -11.239 0.126 1 89.69 29 PHE B C 1
ATOM 1323 O O . PHE B 1 29 ? -0.676 -11.04 0.343 1 89.69 29 PHE B O 1
ATOM 1330 N N . HIS B 1 30 ? -2.402 -11.157 -1.075 1 89.43 30 HIS B N 1
ATOM 1331 C CA . HIS B 1 30 ? -1.599 -10.661 -2.187 1 89.43 30 HIS B CA 1
ATOM 1332 C C . HIS B 1 30 ? -1.165 -9.218 -1.953 1 89.43 30 HIS B C 1
ATOM 1334 O O . HIS B 1 30 ? 0.007 -8.881 -2.132 1 89.43 30 HIS B O 1
ATOM 1340 N N . SER B 1 31 ? -2.075 -8.434 -1.493 1 92.76 31 SER B N 1
ATOM 1341 C CA . SER B 1 31 ? -1.775 -7.031 -1.226 1 92.76 31 SER B CA 1
ATOM 1342 C C . SER B 1 31 ? -0.761 -6.887 -0.096 1 92.76 31 SER B C 1
ATOM 1344 O O . SER B 1 31 ? 0.151 -6.062 -0.174 1 92.76 31 SER B O 1
ATOM 1346 N N . LEU B 1 32 ? -0.879 -7.719 0.903 1 93.54 32 LEU B N 1
ATOM 1347 C CA . LEU B 1 32 ? 0.045 -7.665 2.03 1 93.54 32 LEU B CA 1
ATOM 1348 C C . LEU B 1 32 ? 1.426 -8.171 1.626 1 93.54 32 LEU B C 1
ATOM 1350 O O . LEU B 1 32 ? 2.443 -7.654 2.094 1 93.54 32 LEU B O 1
ATOM 1354 N N . HIS B 1 33 ? 1.426 -9.141 0.762 1 91.81 3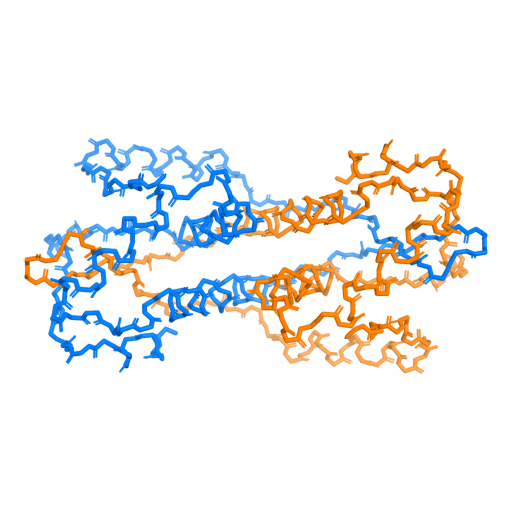3 HIS B N 1
ATOM 1355 C CA . HIS B 1 33 ? 2.682 -9.611 0.19 1 91.81 33 HIS B CA 1
ATOM 1356 C C . HIS B 1 33 ? 3.384 -8.501 -0.585 1 91.81 33 HIS B C 1
ATOM 1358 O O . HIS B 1 33 ? 4.594 -8.307 -0.442 1 91.81 33 HIS B O 1
ATOM 1364 N N . CYS B 1 34 ? 2.639 -7.844 -1.367 1 93.87 34 CYS B N 1
ATOM 1365 C CA . CYS B 1 34 ? 3.182 -6.73 -2.137 1 93.87 34 CYS B CA 1
ATOM 1366 C C . CYS B 1 34 ? 3.699 -5.632 -1.216 1 93.87 34 CYS B C 1
ATOM 1368 O O . CYS B 1 34 ? 4.778 -5.081 -1.444 1 93.87 34 CYS B O 1
ATOM 1370 N N . LEU B 1 35 ? 2.954 -5.313 -0.193 1 95.32 35 LEU B N 1
ATOM 1371 C CA . LEU B 1 35 ? 3.382 -4.281 0.745 1 95.32 35 LEU B CA 1
ATOM 1372 C C . LEU B 1 35 ? 4.666 -4.694 1.459 1 95.32 35 LEU B C 1
ATOM 1374 O O . LEU B 1 35 ? 5.552 -3.865 1.68 1 95.32 35 LEU B O 1
ATOM 1378 N N . ASN B 1 36 ? 4.768 -5.923 1.774 1 93.31 36 ASN B N 1
ATOM 1379 C CA . ASN B 1 36 ? 5.991 -6.429 2.389 1 93.31 36 ASN B CA 1
ATOM 1380 C C . ASN B 1 36 ? 7.184 -6.309 1.444 1 93.31 36 ASN B C 1
ATOM 1382 O O . ASN B 1 36 ? 8.289 -5.973 1.873 1 93.31 36 ASN B O 1
ATOM 1386 N N . ALA B 1 37 ? 6.991 -6.581 0.224 1 92.16 37 ALA B N 1
ATOM 1387 C CA . ALA B 1 37 ? 8.057 -6.439 -0.765 1 92.16 37 ALA B CA 1
ATOM 1388 C C . ALA B 1 37 ? 8.531 -4.991 -0.856 1 92.16 37 ALA B C 1
ATOM 1390 O O . ALA B 1 37 ? 9.734 -4.728 -0.914 1 92.16 37 ALA B O 1
ATOM 1391 N N . ILE B 1 38 ? 7.612 -4.087 -0.826 1 94.13 38 ILE B N 1
ATOM 1392 C CA . ILE B 1 38 ? 7.918 -2.662 -0.874 1 94.13 38 ILE B CA 1
ATOM 1393 C C . ILE B 1 38 ? 8.7 -2.26 0.374 1 94.13 38 ILE B C 1
ATOM 1395 O O . ILE B 1 38 ? 9.707 -1.553 0.282 1 94.13 38 ILE B O 1
ATOM 1399 N N . ARG B 1 39 ? 8.268 -2.694 1.53 1 93.82 39 ARG B N 1
ATOM 1400 C CA . ARG B 1 39 ? 8.951 -2.413 2.788 1 93.82 39 ARG B CA 1
ATOM 1401 C C . ARG B 1 39 ? 10.402 -2.878 2.738 1 93.82 39 ARG B C 1
ATOM 1403 O O . ARG B 1 39 ? 11.306 -2.157 3.165 1 93.82 39 ARG B O 1
ATOM 1410 N N . LYS B 1 40 ? 10.644 -4.021 2.183 1 92.73 40 LYS B N 1
ATOM 1411 C CA . LYS B 1 40 ? 11.992 -4.574 2.087 1 92.73 40 LYS B CA 1
ATOM 1412 C C . LYS B 1 40 ? 12.854 -3.757 1.128 1 92.73 40 LYS B C 1
ATOM 1414 O O . LYS B 1 40 ? 14.06 -3.613 1.337 1 92.73 40 LYS B O 1
ATOM 1419 N N . LEU B 1 41 ? 12.236 -3.198 0.135 1 91.51 41 LEU B N 1
ATOM 1420 C CA . LEU B 1 41 ? 12.961 -2.381 -0.833 1 91.51 41 LEU B CA 1
ATOM 1421 C C . LEU B 1 41 ? 13.385 -1.053 -0.215 1 91.51 41 LEU B C 1
ATOM 1423 O O . LEU B 1 41 ? 14.422 -0.496 -0.582 1 91.51 41 LEU B O 1
ATOM 1427 N N . LEU B 1 42 ? 12.553 -0.583 0.684 1 92.12 42 LEU B N 1
ATOM 1428 C CA . LEU B 1 42 ? 12.848 0.685 1.343 1 92.12 42 LEU B CA 1
ATOM 1429 C C . LEU B 1 42 ? 14.009 0.532 2.321 1 92.12 42 LEU B C 1
ATOM 1431 O O . LEU B 1 42 ? 14.624 1.523 2.72 1 92.12 42 LEU B O 1
ATOM 1435 N N . ASP B 1 43 ? 14.233 -0.638 2.787 1 88.75 43 ASP B N 1
ATOM 1436 C CA . ASP B 1 43 ? 15.376 -0.961 3.635 1 88.75 43 ASP B CA 1
ATOM 1437 C C . ASP B 1 43 ? 16.333 -1.917 2.927 1 88.75 43 ASP B C 1
ATOM 1439 O O . ASP B 1 43 ? 16.628 -3 3.437 1 88.75 43 ASP B O 1
ATOM 1443 N N . LYS B 1 44 ? 16.862 -1.495 1.846 1 84.13 44 LYS B N 1
ATOM 1444 C CA . LYS B 1 44 ? 17.614 -2.347 0.928 1 84.13 44 LYS B CA 1
ATOM 1445 C C . LYS B 1 44 ? 18.875 -2.891 1.592 1 84.13 44 LYS B C 1
ATOM 1447 O O . LYS B 1 44 ? 19.261 -4.038 1.358 1 84.13 44 LYS B O 1
ATOM 1452 N N . GLU B 1 45 ? 19.509 -2.072 2.421 1 85.41 45 GLU B N 1
ATOM 1453 C CA . GLU B 1 45 ? 20.741 -2.509 3.071 1 85.41 45 GLU B CA 1
ATOM 1454 C C . GLU B 1 45 ? 20.483 -3.682 4.011 1 85.41 45 GLU B C 1
ATOM 1456 O O . GLU B 1 45 ? 21.264 -4.636 4.051 1 85.41 45 GLU B O 1
ATOM 1461 N N . TYR B 1 46 ? 19.39 -3.584 4.6 1 85.02 46 TYR B N 1
ATOM 1462 C CA . TYR B 1 46 ? 19.038 -4.636 5.547 1 85.02 46 TYR B CA 1
ATOM 1463 C C . TYR B 1 46 ? 18.627 -5.91 4.819 1 85.02 46 TYR B C 1
ATOM 1465 O O . TYR B 1 46 ? 18.952 -7.016 5.258 1 85.02 46 TYR B O 1
ATOM 1473 N N . TYR B 1 47 ? 18.045 -5.761 3.639 1 87 47 TYR B N 1
ATOM 1474 C CA . TYR B 1 47 ? 17.519 -6.917 2.922 1 87 47 TYR B CA 1
ATOM 1475 C C . TYR B 1 47 ? 18.313 -7.176 1.647 1 87 47 TYR B C 1
ATOM 1477 O O . TYR B 1 47 ? 17.769 -7.677 0.661 1 87 47 TYR B O 1
ATOM 1485 N N . ALA B 1 48 ? 19.498 -6.853 1.628 1 83.46 48 ALA B N 1
ATOM 1486 C CA . ALA B 1 48 ? 20.356 -6.917 0.448 1 83.46 48 ALA B CA 1
ATOM 1487 C C . ALA B 1 48 ? 20.399 -8.332 -0.122 1 83.46 48 ALA B C 1
ATOM 1489 O O . ALA B 1 48 ? 20.336 -8.52 -1.339 1 83.46 48 ALA B O 1
ATOM 1490 N N . SER B 1 49 ? 20.431 -9.266 0.718 1 80.47 49 SER B N 1
ATOM 1491 C CA . SER B 1 49 ? 20.538 -10.655 0.286 1 80.47 49 SER B CA 1
ATOM 1492 C C . SER B 1 49 ? 19.302 -11.087 -0.497 1 80.47 49 SER B C 1
ATOM 1494 O O . SER B 1 49 ? 19.415 -11.753 -1.528 1 80.47 49 SER B O 1
ATOM 1496 N N . GLY B 1 50 ? 18.156 -10.735 -0.046 1 74.93 50 GLY B N 1
ATOM 1497 C CA . GLY B 1 50 ? 16.917 -11.078 -0.726 1 74.93 50 GLY B CA 1
ATOM 1498 C C . GLY B 1 50 ? 16.776 -10.411 -2.082 1 74.93 50 GLY B C 1
ATOM 1499 O O . GLY B 1 50 ? 16.323 -11.036 -3.043 1 74.93 50 GLY B O 1
ATOM 1500 N N . LEU B 1 51 ? 17.249 -9.281 -2.139 1 78.45 51 LEU B N 1
ATOM 1501 C CA . LEU B 1 51 ? 17.186 -8.537 -3.393 1 78.45 51 LEU B CA 1
ATOM 1502 C C . LEU B 1 51 ? 18.138 -9.131 -4.426 1 78.45 51 LEU B C 1
ATOM 1504 O O . LEU B 1 51 ? 17.799 -9.221 -5.608 1 78.45 51 LEU B O 1
ATOM 1508 N N . GLU B 1 52 ? 19.26 -9.517 -3.894 1 81.02 52 GLU B N 1
ATOM 1509 C CA . GLU B 1 52 ? 20.237 -10.163 -4.766 1 81.02 52 GLU B CA 1
ATOM 1510 C C . GLU B 1 52 ? 19.702 -11.484 -5.311 1 81.02 52 GLU B C 1
ATOM 1512 O O . GLU B 1 52 ? 19.92 -11.813 -6.479 1 81.02 52 GLU B O 1
ATOM 1517 N N . GLN B 1 53 ? 19.025 -12.167 -4.502 1 79.62 53 GLN B N 1
ATOM 1518 C CA . GLN B 1 53 ? 18.44 -13.436 -4.923 1 79.62 53 GLN B CA 1
ATOM 1519 C C . GLN B 1 53 ? 17.394 -13.224 -6.014 1 79.62 53 GLN B C 1
ATOM 1521 O O . GLN B 1 53 ? 17.356 -13.967 -6.997 1 79.62 53 GLN B O 1
ATOM 1526 N N . MET B 1 54 ? 16.659 -12.249 -5.825 1 77.38 54 MET B N 1
ATOM 1527 C CA . MET B 1 54 ? 15.632 -11.939 -6.815 1 77.38 54 MET B CA 1
ATOM 1528 C C . MET B 1 54 ? 16.262 -11.542 -8.146 1 77.38 54 MET B C 1
ATOM 1530 O O . MET B 1 54 ? 15.796 -11.959 -9.208 1 77.38 54 MET B O 1
ATOM 1534 N N . GLN B 1 55 ? 17.276 -10.806 -8.028 1 79.07 55 GLN B N 1
ATOM 1535 C CA . GLN B 1 55 ? 17.985 -10.385 -9.232 1 79.07 55 GLN B CA 1
ATOM 1536 C C . GLN B 1 55 ? 18.612 -11.578 -9.947 1 79.07 55 GLN B C 1
ATOM 1538 O O . GLN B 1 55 ? 18.563 -11.669 -11.176 1 79.07 55 GLN B O 1
ATOM 1543 N N . SER B 1 56 ? 19.151 -12.441 -9.178 1 82.17 56 SER B N 1
ATOM 1544 C CA . SER B 1 56 ? 19.753 -13.645 -9.741 1 82.17 56 SER B CA 1
ATOM 1545 C C . SER B 1 56 ? 18.706 -14.519 -10.425 1 82.17 56 SER B C 1
ATOM 1547 O O . SER B 1 56 ? 18.946 -15.048 -11.512 1 82.17 56 SER B O 1
ATOM 1549 N N . LEU B 1 57 ? 17.606 -14.594 -9.781 1 77.45 57 LEU B N 1
ATOM 1550 C CA . LEU B 1 57 ? 16.511 -15.369 -10.354 1 77.45 57 LEU B CA 1
ATOM 1551 C C . LEU B 1 57 ? 16.072 -14.782 -11.692 1 77.45 57 LEU B C 1
ATOM 1553 O O . LEU B 1 57 ? 15.848 -15.52 -12.654 1 77.45 57 LEU B O 1
ATOM 1557 N N . ALA B 1 58 ? 15.973 -13.55 -11.772 1 77.49 58 ALA B N 1
ATOM 1558 C CA . ALA B 1 58 ? 15.543 -12.879 -12.996 1 77.49 58 ALA B CA 1
ATOM 1559 C C . ALA B 1 58 ? 16.566 -13.067 -14.113 1 77.49 58 ALA B C 1
ATOM 1561 O O . ALA B 1 58 ? 16.198 -13.296 -15.267 1 77.49 58 ALA B O 1
ATOM 1562 N N . GLN B 1 59 ? 17.797 -12.99 -13.755 1 80.86 59 GLN B N 1
ATOM 1563 C CA . GLN B 1 59 ? 18.869 -13.105 -14.738 1 80.86 59 GLN B CA 1
ATOM 1564 C C . GLN B 1 59 ? 18.974 -14.529 -15.275 1 80.86 59 GLN B C 1
ATOM 1566 O O . GLN B 1 59 ? 19.347 -14.736 -16.431 1 80.86 59 GLN B O 1
ATOM 1571 N N . ASN B 1 60 ? 18.563 -15.4 -14.46 1 80.8 60 ASN B N 1
ATOM 1572 C CA . ASN B 1 60 ? 18.724 -16.802 -14.831 1 80.8 60 ASN B CA 1
ATOM 1573 C C . ASN B 1 60 ? 17.412 -17.405 -15.325 1 80.8 60 ASN B C 1
ATOM 1575 O O . ASN B 1 60 ? 17.327 -18.613 -15.554 1 80.8 60 ASN B O 1
ATOM 1579 N N . SER B 1 61 ? 16.464 -16.564 -15.399 1 78.22 61 SER B N 1
ATOM 1580 C CA . SER B 1 61 ? 15.171 -17.054 -15.865 1 78.22 61 SER B CA 1
ATOM 1581 C C . SER B 1 61 ? 14.863 -16.551 -17.271 1 78.22 61 SER B C 1
ATOM 1583 O O . SER B 1 61 ? 15.016 -15.362 -17.557 1 78.22 61 SER B O 1
ATOM 1585 N N . SER B 1 62 ? 14.479 -17.426 -18.166 1 77.53 62 SER B N 1
ATOM 1586 C CA . SER B 1 62 ? 14.125 -17.075 -19.538 1 77.53 62 SER B CA 1
ATOM 1587 C C . SER B 1 62 ? 12.733 -16.457 -19.609 1 77.53 62 SER B C 1
ATOM 1589 O O . SER B 1 62 ? 12.348 -15.898 -20.638 1 77.53 62 SER B O 1
ATOM 1591 N N . HIS B 1 63 ? 12.056 -16.468 -18.482 1 78.49 63 HIS B N 1
ATOM 1592 C CA . HIS B 1 63 ? 10.666 -16.028 -18.497 1 78.49 63 HIS B CA 1
ATOM 1593 C C . HIS B 1 63 ? 10.526 -14.624 -17.919 1 78.49 63 HIS B C 1
ATOM 1595 O O . HIS B 1 63 ? 9.537 -13.936 -18.182 1 78.49 63 HIS B O 1
ATOM 1601 N N . LEU B 1 64 ? 11.556 -14.265 -17.197 1 80.29 64 LEU B N 1
ATOM 1602 C CA . LEU B 1 64 ? 11.468 -12.975 -16.521 1 80.29 64 LEU B CA 1
ATOM 1603 C C . LEU B 1 64 ? 12.203 -11.897 -17.311 1 80.29 64 LEU B C 1
ATOM 1605 O O . LEU B 1 64 ? 13.233 -12.17 -17.932 1 80.29 64 LEU B O 1
ATOM 1609 N N . PRO B 1 65 ? 11.619 -10.708 -17.313 1 82.42 65 PRO B N 1
ATOM 1610 C CA . PRO B 1 65 ? 12.333 -9.609 -17.967 1 82.42 65 PRO B CA 1
ATOM 1611 C C . PRO B 1 65 ? 13.586 -9.184 -17.206 1 82.42 65 PRO B C 1
ATOM 1613 O O . PRO B 1 65 ? 13.715 -9.471 -16.013 1 82.42 65 PRO B O 1
ATOM 1616 N N . SER B 1 66 ? 14.558 -8.542 -17.916 1 80.19 66 SER B N 1
ATOM 1617 C CA . SER B 1 66 ? 15.819 -8.105 -17.326 1 80.19 66 SER B CA 1
ATOM 1618 C C . SER B 1 66 ? 15.587 -7.063 -16.237 1 80.19 66 SER B C 1
ATOM 1620 O O . SER B 1 66 ? 16.398 -6.927 -15.318 1 80.19 66 SER B O 1
ATOM 1622 N N . ASP B 1 67 ? 14.419 -6.364 -16.299 1 84.55 67 ASP B N 1
ATOM 1623 C CA . ASP B 1 67 ? 14.091 -5.354 -15.297 1 84.55 67 ASP B CA 1
ATOM 1624 C C . ASP B 1 67 ? 13.015 -5.861 -14.339 1 84.55 67 ASP B C 1
ATOM 1626 O O . ASP B 1 67 ? 12.134 -5.102 -13.93 1 84.55 67 ASP B O 1
ATOM 1630 N N . TRP B 1 68 ? 13.08 -7.119 -13.992 1 83.48 68 TRP B N 1
ATOM 1631 C CA . TRP B 1 68 ? 12.088 -7.787 -13.156 1 83.48 68 TRP B CA 1
ATOM 1632 C C . TRP B 1 68 ? 11.843 -7.004 -11.87 1 83.48 68 TRP B C 1
ATOM 1634 O O . TRP B 1 68 ? 10.701 -6.873 -11.424 1 83.48 68 TRP B O 1
ATOM 1644 N N . HIS B 1 69 ? 12.893 -6.446 -11.342 1 82.91 69 HIS B N 1
ATOM 1645 C CA . HIS B 1 69 ? 12.758 -5.695 -10.099 1 82.91 69 HIS B CA 1
ATOM 1646 C C . HIS B 1 69 ? 11.797 -4.523 -10.265 1 82.91 69 HIS B C 1
ATOM 1648 O O . HIS B 1 69 ? 10.927 -4.303 -9.42 1 82.91 69 HIS B O 1
ATOM 1654 N N . ARG B 1 70 ? 11.933 -3.86 -11.304 1 86.37 70 ARG B N 1
ATOM 1655 C CA . ARG B 1 70 ? 11.075 -2.711 -11.578 1 86.37 70 ARG B CA 1
ATOM 1656 C C . ARG B 1 70 ? 9.649 -3.154 -11.888 1 86.37 70 ARG B C 1
ATOM 1658 O O . ARG B 1 70 ? 8.689 -2.576 -11.376 1 86.37 70 ARG B O 1
ATOM 1665 N N . VAL B 1 71 ? 9.554 -4.175 -12.725 1 86.89 71 VAL B N 1
ATOM 1666 C CA . VAL B 1 71 ? 8.247 -4.69 -13.118 1 86.89 71 VAL B CA 1
ATOM 1667 C C . VAL B 1 71 ? 7.486 -5.166 -11.883 1 86.89 71 VAL B C 1
ATOM 1669 O O . VAL B 1 71 ? 6.3 -4.865 -11.722 1 86.89 71 VAL B O 1
ATOM 1672 N N . HIS B 1 72 ? 8.193 -5.918 -11.018 1 87.99 72 HIS B N 1
ATOM 1673 C CA . HIS B 1 72 ? 7.574 -6.434 -9.803 1 87.99 72 HIS B CA 1
ATOM 1674 C C . HIS B 1 72 ? 7.17 -5.301 -8.866 1 87.99 72 HIS B C 1
ATOM 1676 O O . HIS B 1 72 ? 6.064 -5.304 -8.321 1 87.99 72 HIS B O 1
ATOM 1682 N N . THR B 1 73 ? 7.998 -4.34 -8.77 1 90.81 73 THR B N 1
ATOM 1683 C CA . THR B 1 73 ? 7.706 -3.2 -7.908 1 90.81 73 THR B CA 1
ATOM 1684 C C . THR B 1 73 ? 6.477 -2.446 -8.406 1 90.81 73 THR B C 1
ATOM 1686 O O . THR B 1 73 ? 5.595 -2.097 -7.618 1 90.81 73 THR B O 1
ATOM 1689 N N . ASP B 1 74 ? 6.434 -2.266 -9.704 1 90.57 74 ASP B N 1
ATOM 1690 C CA . ASP B 1 74 ? 5.289 -1.58 -10.296 1 90.57 74 ASP B CA 1
ATOM 1691 C C . ASP B 1 74 ? 4.001 -2.367 -10.07 1 90.57 74 ASP B C 1
ATOM 1693 O O . ASP B 1 74 ? 2.951 -1.783 -9.793 1 90.57 74 ASP B O 1
ATOM 1697 N N . HIS B 1 75 ? 4.084 -3.64 -10.218 1 89.35 75 HIS B N 1
ATOM 1698 C CA . HIS B 1 75 ? 2.943 -4.505 -9.941 1 89.35 75 HIS B CA 1
ATOM 1699 C C . HIS B 1 75 ? 2.471 -4.35 -8.499 1 89.35 75 HIS B C 1
ATOM 1701 O O . HIS B 1 75 ? 1.269 -4.253 -8.242 1 89.35 75 HIS B O 1
ATOM 1707 N N . CYS B 1 76 ? 3.429 -4.341 -7.609 1 93.21 76 CYS B N 1
ATOM 1708 C CA . CYS B 1 76 ? 3.095 -4.245 -6.193 1 93.21 76 CYS B CA 1
ATOM 1709 C C . CYS B 1 76 ? 2.429 -2.911 -5.878 1 93.21 76 CYS B C 1
ATOM 1711 O O . CYS B 1 76 ? 1.417 -2.868 -5.177 1 93.21 76 CYS B O 1
ATOM 1713 N N . LEU B 1 77 ? 2.951 -1.821 -6.42 1 94.48 77 LEU B N 1
ATOM 1714 C CA . LEU B 1 77 ? 2.377 -0.5 -6.188 1 94.48 77 LEU B CA 1
ATOM 1715 C C . LEU B 1 77 ? 0.961 -0.416 -6.748 1 94.48 77 LEU B C 1
ATOM 1717 O O . LEU B 1 77 ? 0.06 0.111 -6.093 1 94.48 77 LEU B O 1
ATOM 1721 N N . ASP B 1 78 ? 0.776 -0.963 -7.902 1 92.07 78 ASP B N 1
ATOM 1722 C CA . ASP B 1 78 ? -0.536 -0.941 -8.542 1 92.07 78 ASP B CA 1
ATOM 1723 C C . ASP B 1 78 ? -1.543 -1.78 -7.758 1 92.07 78 ASP B C 1
ATOM 1725 O O . ASP B 1 78 ? -2.699 -1.383 -7.599 1 92.07 78 ASP B O 1
ATOM 1729 N N . GLN B 1 79 ? -1.133 -2.958 -7.341 1 91.55 79 GLN B N 1
ATOM 1730 C CA . GLN B 1 79 ? -2.001 -3.846 -6.574 1 91.55 79 GLN B CA 1
ATOM 1731 C C . GLN B 1 79 ? -2.479 -3.174 -5.291 1 91.55 79 GLN B C 1
ATOM 1733 O O . GLN B 1 79 ? -3.666 -3.225 -4.962 1 91.55 79 GLN B O 1
ATOM 1738 N N . VAL B 1 80 ? -1.58 -2.525 -4.583 1 93.9 80 VAL B N 1
ATOM 1739 C CA . VAL B 1 80 ? -1.922 -1.88 -3.32 1 93.9 80 VAL B CA 1
ATOM 1740 C C . VAL B 1 80 ? -2.814 -0.669 -3.582 1 93.9 80 VAL B C 1
ATOM 1742 O O . VAL B 1 80 ? -3.776 -0.429 -2.85 1 93.9 80 VAL B O 1
ATOM 1745 N N . ARG B 1 81 ? -2.496 0.115 -4.641 1 93.39 81 ARG B N 1
ATOM 1746 C CA . ARG B 1 81 ? -3.335 1.248 -5.017 1 93.39 81 ARG B CA 1
ATOM 1747 C C . ARG B 1 81 ? -4.769 0.803 -5.284 1 93.39 81 ARG B C 1
ATOM 1749 O O . ARG B 1 81 ? -5.717 1.414 -4.786 1 93.39 81 ARG B O 1
ATOM 1756 N N . GLN B 1 82 ? -4.908 -0.247 -6.034 1 90.13 82 GLN B N 1
ATOM 1757 C CA . GLN B 1 82 ? -6.23 -0.763 -6.372 1 90.13 82 GLN B CA 1
ATOM 1758 C C . GLN B 1 82 ? -6.979 -1.218 -5.123 1 90.13 82 GLN B C 1
ATOM 1760 O O . GLN B 1 82 ? -8.178 -0.968 -4.986 1 90.13 82 GLN B O 1
ATOM 1765 N N . ALA B 1 83 ? -6.257 -1.86 -4.251 1 90.94 83 ALA B N 1
ATOM 1766 C CA . ALA B 1 83 ? -6.883 -2.332 -3.019 1 90.94 83 ALA B CA 1
ATOM 1767 C C . ALA B 1 83 ? -7.421 -1.165 -2.196 1 90.94 83 ALA B C 1
ATOM 1769 O O . ALA B 1 83 ? -8.546 -1.219 -1.693 1 90.94 83 ALA B O 1
ATOM 1770 N N . VAL B 1 84 ? -6.658 -0.104 -2.096 1 91.91 84 VAL B N 1
ATOM 1771 C CA . VAL B 1 84 ? -7.015 1.064 -1.298 1 91.91 84 VAL B CA 1
ATOM 1772 C C . VAL B 1 84 ? -8.188 1.795 -1.947 1 91.91 84 VAL B C 1
ATOM 1774 O O . VAL B 1 84 ? -9.14 2.183 -1.266 1 91.91 84 VAL B O 1
ATOM 1777 N N . MET B 1 85 ? -8.155 1.96 -3.244 1 89.4 85 MET B N 1
ATOM 1778 C CA . MET B 1 85 ? -9.196 2.689 -3.964 1 89.4 85 MET B CA 1
ATOM 1779 C C . MET B 1 85 ? -10.501 1.901 -3.977 1 89.4 85 MET B C 1
ATOM 1781 O O . MET B 1 85 ? -11.581 2.478 -3.836 1 89.4 85 MET B O 1
ATOM 1785 N N . CYS B 1 86 ? -10.34 0.618 -4.171 1 87.34 86 CYS B N 1
ATOM 1786 C CA . CYS B 1 86 ? -11.519 -0.236 -4.276 1 87.34 86 CYS B CA 1
ATOM 1787 C C . CYS B 1 86 ? -12.342 -0.188 -2.994 1 87.34 86 CYS B C 1
ATOM 1789 O O . CYS B 1 86 ? -13.572 -0.244 -3.038 1 87.34 86 CYS B O 1
ATOM 1791 N N . GLN B 1 87 ? -11.791 -0.145 -1.872 1 78.38 87 GLN B N 1
ATOM 1792 C CA . GLN B 1 87 ? -12.501 -0.119 -0.598 1 78.38 87 GLN B CA 1
ATOM 1793 C C . GLN B 1 87 ? -12.997 1.287 -0.273 1 78.38 87 GLN B C 1
ATOM 1795 O O . GLN B 1 87 ? -14.082 1.455 0.288 1 78.38 87 GLN B O 1
ATOM 1800 N N . GLY B 1 88 ? -12.259 2.334 -0.792 1 81.44 88 GLY B N 1
ATOM 1801 C CA . GLY B 1 88 ? -12.619 3.733 -0.63 1 81.44 88 GLY B CA 1
ATOM 1802 C C . GLY B 1 88 ? -13.084 4.071 0.774 1 81.44 88 GLY B C 1
ATOM 1803 O O . GLY B 1 88 ? -14.243 4.438 0.979 1 81.44 88 GLY B O 1
ATOM 1804 N N . ASP B 1 89 ? -12.166 3.984 1.818 1 83.23 89 ASP B N 1
ATOM 1805 C CA . ASP B 1 89 ? -12.506 4.309 3.2 1 83.23 89 ASP B CA 1
ATOM 1806 C C . ASP B 1 89 ? -12.893 5.78 3.338 1 83.23 89 ASP B C 1
ATOM 1808 O O . ASP B 1 89 ? -12.058 6.667 3.152 1 83.23 89 ASP B O 1
ATOM 1812 N N . LEU B 1 90 ? -14.112 6.068 3.754 1 84.93 90 LEU B N 1
ATOM 1813 C CA . LEU B 1 90 ? -14.653 7.422 3.76 1 84.93 90 LEU B CA 1
ATOM 1814 C C . LEU B 1 90 ? -14.606 8.021 5.162 1 84.93 90 LEU B C 1
ATOM 1816 O O . LEU B 1 90 ? -15.207 9.067 5.416 1 84.93 90 LEU B O 1
ATOM 1820 N N . SER B 1 91 ? -13.897 7.34 6.059 1 84.79 91 SER B N 1
ATOM 1821 C CA . SER B 1 91 ? -13.761 7.879 7.407 1 84.79 91 SER B CA 1
ATOM 1822 C C . SER B 1 91 ? -13.042 9.225 7.395 1 84.79 91 SER B C 1
ATOM 1824 O O . SER B 1 91 ? -12.03 9.388 6.71 1 84.79 91 SER B O 1
ATOM 1826 N N . PRO B 1 92 ? -13.499 10.155 8.075 1 82.84 92 PRO B N 1
ATOM 1827 C CA . PRO B 1 92 ? -12.821 11.452 8.132 1 82.84 92 PRO B CA 1
ATOM 1828 C C . PRO B 1 92 ? -11.497 11.393 8.891 1 82.84 92 PRO B C 1
ATOM 1830 O O . PRO B 1 92 ? -11.382 10.67 9.884 1 82.84 92 PRO B O 1
ATOM 1833 N N . VAL B 1 93 ? -10.62 12.123 8.318 1 84.99 93 VAL B N 1
ATOM 1834 C CA . VAL B 1 93 ? -9.308 12.276 8.938 1 84.99 93 VAL B CA 1
ATOM 1835 C C . VAL B 1 93 ? -9.055 13.749 9.254 1 84.99 93 VAL B C 1
ATOM 1837 O O . VAL B 1 93 ? -8.668 14.521 8.374 1 84.99 93 VAL B O 1
ATOM 1840 N N . PRO B 1 94 ? -9.265 14.116 10.51 1 81.98 94 PRO B N 1
ATOM 1841 C CA . PRO B 1 94 ? -8.958 15.499 10.883 1 81.98 94 PRO B CA 1
ATOM 1842 C C . PRO B 1 94 ? -7.473 15.828 10.757 1 81.98 94 PRO B C 1
ATOM 1844 O O . PRO B 1 94 ? -6.623 14.964 10.985 1 81.98 94 PRO B O 1
ATOM 1847 N N . LEU B 1 95 ? -7.242 17.045 10.462 1 82.97 95 LEU B N 1
ATOM 1848 C CA . LEU B 1 95 ? -5.87 17.51 10.298 1 82.97 95 LEU B CA 1
ATOM 1849 C C . LEU B 1 95 ? -5.436 18.356 11.49 1 82.97 95 LEU B C 1
ATOM 1851 O O . LEU B 1 95 ? -6.217 19.16 12.003 1 82.97 95 LEU B O 1
ATOM 1855 N N . PHE B 1 96 ? -4.215 18.097 11.887 1 80 96 PHE B N 1
ATOM 1856 C CA . PHE B 1 96 ? -3.614 18.837 12.99 1 80 96 PHE B CA 1
ATOM 1857 C C . PHE B 1 96 ? -2.311 19.495 12.554 1 80 96 PHE B C 1
ATOM 1859 O O . PHE B 1 96 ? -1.628 18.998 11.656 1 80 96 PHE B O 1
ATOM 1866 N N . SER B 1 97 ? -2.075 20.63 13.08 1 79.83 97 SER B N 1
ATOM 1867 C CA . SER B 1 97 ? -0.82 21.31 12.775 1 79.83 97 SER B CA 1
ATOM 1868 C C . SER B 1 97 ? -0.216 21.941 14.025 1 79.83 97 SER B C 1
ATOM 1870 O O . SER B 1 97 ? -0.825 21.916 15.096 1 79.83 97 SER B O 1
ATOM 1872 N N . TRP B 1 98 ? 1.145 22.257 13.871 1 75.71 98 TRP B N 1
ATOM 1873 C CA . TRP B 1 98 ? 1.889 23.007 14.878 1 75.71 98 TRP B CA 1
ATOM 1874 C C . TRP B 1 98 ? 2.065 24.461 14.454 1 75.71 98 TRP B C 1
ATOM 1876 O O . TRP B 1 98 ? 2.07 24.771 13.261 1 75.71 98 TRP B O 1
ATOM 1886 N N . LYS B 1 99 ? 2.163 25.272 15.445 1 73.26 99 LYS B N 1
ATOM 1887 C CA . LYS B 1 99 ? 2.448 26.67 15.135 1 73.26 99 LYS B CA 1
ATOM 1888 C C . LYS B 1 99 ? 3.782 26.811 14.407 1 73.26 99 LYS B C 1
ATOM 1890 O O . LYS B 1 99 ? 4.794 26.256 14.841 1 73.26 99 LYS B O 1
ATOM 1895 N N . GLY B 1 100 ? 3.75 27.392 13.211 1 69.1 100 GLY B N 1
ATOM 1896 C CA . GLY B 1 100 ? 4.977 27.703 12.495 1 69.1 100 GLY B CA 1
ATOM 1897 C C . GLY B 1 100 ? 5.458 26.565 11.614 1 69.1 100 GLY B C 1
ATOM 1898 O O . GLY B 1 100 ? 6.506 26.669 10.973 1 69.1 100 GLY B O 1
ATOM 1899 N N . VAL B 1 101 ? 4.718 25.47 11.71 1 67.97 101 VAL B N 1
ATOM 1900 C CA . VAL B 1 101 ? 5.13 24.338 10.886 1 67.97 101 VAL B CA 1
ATOM 1901 C C . VAL B 1 101 ? 4.184 24.195 9.695 1 67.97 101 VAL B C 1
ATOM 1903 O O . VAL B 1 101 ? 2.97 24.069 9.87 1 67.97 101 VAL B O 1
ATOM 1906 N N . PRO B 1 102 ? 4.688 24.273 8.5 1 74.78 102 PRO B N 1
ATOM 1907 C CA . PRO B 1 102 ? 3.835 24.151 7.316 1 74.78 102 PRO B CA 1
ATOM 1908 C C . PRO B 1 102 ? 3.488 22.701 6.985 1 74.78 102 PRO B C 1
ATOM 1910 O O . PRO B 1 102 ? 3.656 22.267 5.842 1 74.78 102 PRO B O 1
ATOM 1913 N N . LEU B 1 103 ? 3.195 21.902 8.035 1 73.09 103 LEU B N 1
ATOM 1914 C CA . LEU B 1 103 ? 2.811 20.504 7.875 1 73.09 103 LEU B CA 1
ATOM 1915 C C . LEU B 1 103 ? 1.525 20.202 8.636 1 73.09 103 LEU B C 1
ATOM 1917 O O . LEU B 1 103 ? 1.287 20.763 9.708 1 73.09 103 LEU B O 1
ATOM 1921 N N . ALA B 1 104 ? 0.664 19.428 8.019 1 76.58 104 ALA B N 1
ATOM 1922 C CA . ALA B 1 104 ? -0.538 18.925 8.679 1 76.58 104 ALA B CA 1
ATOM 1923 C C . ALA B 1 104 ? -0.499 17.405 8.805 1 76.58 104 ALA B C 1
ATOM 1925 O O . ALA B 1 104 ? -0.04 16.712 7.895 1 76.58 104 ALA B O 1
ATOM 1926 N N . LEU B 1 105 ? -0.898 17.007 9.989 1 76.26 105 LEU B N 1
ATOM 1927 C CA . LEU B 1 105 ? -0.94 15.575 10.265 1 76.26 105 LEU B CA 1
ATOM 1928 C C . LEU B 1 105 ? -2.379 15.074 10.32 1 76.26 105 LEU B C 1
ATOM 1930 O O . LEU B 1 105 ? -3.228 15.681 10.975 1 76.26 105 LEU B O 1
ATOM 1934 N N . GLY B 1 106 ? -2.665 14.143 9.467 1 76.4 106 GLY B N 1
ATOM 1935 C CA . GLY B 1 106 ? -3.952 13.477 9.58 1 76.4 106 GLY B CA 1
ATOM 1936 C C . GLY B 1 106 ? -3.988 12.43 10.678 1 76.4 106 GLY B C 1
ATOM 1937 O O . GLY B 1 106 ? -3.081 11.602 10.784 1 76.4 106 GLY B O 1
ATOM 1938 N N . VAL B 1 107 ? -4.919 12.581 11.63 1 70.98 107 VAL B N 1
ATOM 1939 C CA . VAL B 1 107 ? -5.082 11.601 12.699 1 70.98 107 VAL B CA 1
ATOM 1940 C C . VAL B 1 107 ? -6.309 10.734 12.423 1 70.98 107 VAL B C 1
ATOM 1942 O O . VAL B 1 107 ? -7.431 11.241 12.354 1 70.98 107 VAL B O 1
ATOM 1945 N N . GLY B 1 108 ? -5.991 9.486 12.088 1 67.06 108 GLY B N 1
ATOM 1946 C CA . GLY B 1 108 ? -7.074 8.568 11.771 1 67.06 108 GLY B CA 1
ATOM 1947 C C . GLY B 1 108 ? -8.072 8.409 12.902 1 67.06 108 GLY B C 1
ATOM 1948 O O . GLY B 1 108 ? -7.749 8.667 14.063 1 67.06 108 GLY B O 1
ATOM 1949 N N . GLN B 1 109 ? -9.338 8.218 12.566 1 67.33 109 GLN B N 1
ATOM 1950 C CA . GLN B 1 109 ? -10.427 7.925 13.492 1 67.33 109 GLN B CA 1
ATOM 1951 C C . GLN B 1 109 ? -10.78 6.441 13.475 1 67.33 109 GLN B C 1
ATOM 1953 O O . GLN B 1 109 ? -10.436 5.726 12.532 1 67.33 109 GLN B O 1
ATOM 1958 N N . PRO B 1 110 ? -11.287 6.026 14.607 1 66.35 110 PRO B N 1
ATOM 1959 C CA . PRO B 1 110 ? -11.71 4.623 14.617 1 66.35 110 PRO B CA 1
ATOM 1960 C C . PRO B 1 110 ? -12.514 4.241 13.376 1 66.35 110 PRO B C 1
ATOM 1962 O O . PRO B 1 110 ? -13.291 5.051 12.865 1 66.35 110 PRO B O 1
ATOM 1965 N N . HIS B 1 111 ? -12.109 3.252 12.728 1 68.49 111 HIS B N 1
ATOM 1966 C CA . HIS B 1 111 ? -12.807 2.698 11.574 1 68.49 111 HIS B CA 1
ATOM 1967 C C . HIS B 1 111 ? -13.344 1.302 11.872 1 68.49 111 HIS B C 1
ATOM 1969 O O . HIS B 1 111 ? -12.968 0.689 12.874 1 68.49 111 HIS B O 1
ATOM 1975 N N . THR B 1 112 ? -14.452 1.023 11.196 1 69.54 112 THR B N 1
ATOM 1976 C CA . THR B 1 112 ? -14.967 -0.341 11.251 1 69.54 112 THR B CA 1
ATOM 1977 C C . THR B 1 112 ? -14.2 -1.248 10.293 1 69.54 112 THR B C 1
ATOM 1979 O O . THR B 1 112 ? -14.131 -0.975 9.093 1 69.54 112 THR B O 1
ATOM 1982 N N . CYS B 1 113 ? -13.514 -2.114 10.891 1 78.68 113 CYS B N 1
ATOM 1983 C CA . CYS B 1 113 ? -12.696 -3.048 10.126 1 78.68 113 CYS B CA 1
ATOM 1984 C C . CYS B 1 113 ? -13.327 -4.436 10.107 1 78.68 113 CYS B C 1
ATOM 1986 O O . CYS B 1 113 ? -14.061 -4.801 11.027 1 78.68 113 CYS B O 1
ATOM 1988 N N . ARG B 1 114 ? -13.189 -5.102 8.968 1 76.2 114 ARG B N 1
ATOM 1989 C CA . ARG B 1 114 ? -13.416 -6.543 9.011 1 76.2 114 ARG B CA 1
ATOM 1990 C C . ARG B 1 114 ? -12.533 -7.205 10.063 1 76.2 114 ARG B C 1
ATOM 1992 O O . ARG B 1 114 ? -11.402 -6.771 10.295 1 76.2 114 ARG B O 1
ATOM 1999 N N . LYS B 1 115 ? -13.109 -8.301 10.738 1 76.48 115 LYS B N 1
ATOM 2000 C CA . LYS B 1 115 ? -12.316 -9.045 11.713 1 76.48 115 LYS B CA 1
ATOM 2001 C C . LYS B 1 115 ? -11.191 -9.818 11.031 1 76.48 115 LYS B C 1
ATOM 2003 O O . LYS B 1 115 ? -11.446 -10.771 10.291 1 76.48 115 LYS B O 1
ATOM 2008 N N . TRP B 1 116 ? -10.071 -9.423 11.323 1 84.86 116 TRP B N 1
ATOM 2009 C CA . TRP B 1 116 ? -8.889 -10.009 10.7 1 84.86 116 TRP B CA 1
ATOM 2010 C C . TRP B 1 116 ? -8.665 -11.435 11.191 1 84.86 116 TRP B C 1
ATOM 2012 O O . TRP B 1 116 ? -8.254 -12.306 10.421 1 84.86 116 TRP B O 1
ATOM 2022 N N . GLY B 1 117 ? -8.958 -11.684 12.426 1 80.73 117 GLY B N 1
ATOM 2023 C CA . GLY B 1 117 ? -8.722 -12.979 13.045 1 80.73 117 GLY B CA 1
ATOM 2024 C C . GLY B 1 117 ? -9.3 -14.135 12.25 1 80.73 117 GLY B C 1
ATOM 2025 O O . GLY B 1 117 ? -8.562 -15.004 11.781 1 80.73 117 GLY B O 1
ATOM 2026 N N . PRO B 1 118 ? -10.572 -14.127 12.054 1 82 118 PRO B N 1
ATOM 2027 C CA . PRO B 1 118 ? -11.213 -15.211 11.307 1 82 118 PRO B CA 1
ATOM 2028 C C . PRO B 1 118 ? -10.656 -15.363 9.893 1 82 118 PRO B C 1
ATOM 2030 O O . PRO B 1 118 ? -10.544 -16.483 9.387 1 82 118 PRO B O 1
ATOM 2033 N N . ILE B 1 119 ? -10.306 -14.291 9.218 1 81.14 119 ILE B N 1
ATOM 2034 C CA . ILE B 1 119 ? -9.746 -14.347 7.872 1 81.14 119 ILE B CA 1
ATOM 2035 C C . ILE B 1 119 ? -8.402 -15.072 7.903 1 81.14 119 ILE B C 1
ATOM 2037 O O . ILE B 1 119 ? -8.166 -15.988 7.112 1 81.14 119 ILE B O 1
ATOM 2041 N N . ARG B 1 120 ? -7.572 -14.706 8.791 1 83.37 120 ARG B N 1
ATOM 2042 C CA . ARG B 1 120 ? -6.254 -15.318 8.926 1 83.37 120 ARG B CA 1
ATOM 2043 C C . ARG B 1 120 ? -6.369 -16.794 9.29 1 83.37 120 ARG B C 1
ATOM 2045 O O . ARG B 1 120 ? -5.648 -17.632 8.745 1 83.37 120 ARG B O 1
ATOM 2052 N N . GLU B 1 121 ? -7.26 -17.09 10.202 1 80.75 121 GLU B N 1
ATOM 2053 C CA . GLU B 1 121 ? -7.464 -18.474 10.619 1 80.75 121 GLU B CA 1
ATOM 2054 C C . GLU B 1 121 ? -7.92 -19.341 9.449 1 80.75 121 GLU B C 1
ATOM 2056 O O . GLU B 1 121 ? -7.483 -20.485 9.31 1 80.75 121 GLU B O 1
ATOM 2061 N N . TRP B 1 122 ? -8.796 -18.819 8.69 1 79.71 122 TRP B N 1
ATOM 2062 C CA . TRP B 1 122 ? -9.285 -19.532 7.515 1 79.71 122 TRP B CA 1
ATOM 2063 C C . TRP B 1 122 ? -8.146 -19.835 6.547 1 79.71 122 TRP B C 1
ATOM 2065 O O . TRP B 1 122 ? -8.025 -20.958 6.052 1 79.71 122 TRP B O 1
ATOM 2075 N N . MET B 1 123 ? -7.304 -18.88 6.319 1 78.68 123 MET B N 1
ATOM 2076 C CA . MET B 1 123 ? -6.181 -19.066 5.404 1 78.68 123 MET B CA 1
ATOM 2077 C C . MET B 1 123 ? -5.188 -20.08 5.961 1 78.68 123 MET B C 1
ATOM 2079 O O . MET B 1 123 ? -4.693 -20.938 5.228 1 78.68 123 MET B O 1
ATOM 2083 N N . ASP B 1 124 ? -4.905 -19.946 7.229 1 76.87 124 ASP B N 1
ATOM 2084 C CA . ASP B 1 124 ? -3.957 -20.851 7.872 1 76.87 124 ASP B CA 1
ATOM 2085 C C . ASP B 1 124 ? -4.446 -22.296 7.806 1 76.87 124 ASP B C 1
ATOM 2087 O O . ASP B 1 124 ? -3.65 -23.219 7.623 1 76.87 124 ASP B O 1
ATOM 2091 N N . SER B 1 125 ? -5.655 -22.458 7.942 1 77.06 125 SER B N 1
ATOM 2092 C CA . SER B 1 125 ? -6.234 -23.796 7.891 1 77.06 125 SER B CA 1
ATOM 2093 C C . SER B 1 125 ? -6.101 -24.403 6.498 1 77.06 125 SER B C 1
ATOM 2095 O O . SER B 1 125 ? -5.898 -25.611 6.357 1 77.06 125 SER B O 1
ATOM 2097 N N . ARG B 1 126 ? -6.077 -23.549 5.521 1 74.24 126 ARG B N 1
ATOM 2098 C CA . ARG B 1 126 ? -5.976 -24.033 4.148 1 74.24 126 ARG B CA 1
ATOM 2099 C C . ARG B 1 126 ? -4.522 -24.29 3.764 1 74.24 126 ARG B C 1
ATOM 2101 O O . ARG B 1 126 ? -4.239 -25.145 2.922 1 74.24 126 ARG B O 1
ATOM 2108 N N . ASN B 1 127 ? -3.653 -23.424 4.352 1 67.65 127 ASN B N 1
ATOM 2109 C CA . ASN B 1 127 ? -2.231 -23.587 4.065 1 67.65 127 ASN B CA 1
ATOM 2110 C C . ASN B 1 127 ? -1.681 -24.874 4.674 1 67.65 127 ASN B C 1
ATOM 2112 O O . ASN B 1 127 ? -0.637 -25.37 4.247 1 67.65 127 ASN B O 1
ATOM 2116 N N . LYS B 1 128 ? -2.245 -25.248 5.729 1 65.35 128 LYS B N 1
ATOM 2117 C CA . LYS B 1 128 ? -1.815 -26.527 6.288 1 65.35 128 LYS B CA 1
ATOM 2118 C C . LYS B 1 128 ? -1.892 -27.637 5.243 1 65.35 128 LYS B C 1
ATOM 2120 O O . LYS B 1 128 ? -1.101 -28.582 5.274 1 65.35 128 LYS B O 1
ATOM 2125 N N . ASP B 1 129 ? -2.739 -27.383 4.376 1 56.75 129 ASP B N 1
ATOM 2126 C CA . ASP B 1 129 ? -2.945 -28.442 3.393 1 56.75 129 ASP B CA 1
ATOM 2127 C C . ASP B 1 129 ? -2.127 -28.186 2.13 1 56.75 129 ASP B C 1
ATOM 2129 O O . ASP B 1 129 ? -1.996 -29.068 1.279 1 56.75 129 ASP B O 1
ATOM 2133 N N . HIS B 1 130 ? -1.618 -26.838 2.022 1 57.91 130 HIS B N 1
ATOM 2134 C CA . HIS B 1 130 ? -0.857 -26.509 0.822 1 57.91 130 HIS B CA 1
ATOM 2135 C C . HIS B 1 130 ? 0.554 -26.049 1.173 1 57.91 130 HIS B C 1
ATOM 2137 O O . HIS B 1 130 ? 0.784 -25.512 2.259 1 57.91 130 HIS B O 1
ATOM 2143 N N . THR B 1 131 ? 1.591 -26.568 0.683 1 47.45 131 THR B N 1
ATOM 2144 C CA . THR B 1 131 ? 2.965 -26.123 0.885 1 47.45 131 THR B CA 1
ATOM 2145 C C . THR B 1 131 ? 3.094 -24.626 0.616 1 47.45 131 THR B C 1
ATOM 2147 O O . THR B 1 131 ? 2.585 -24.125 -0.389 1 47.45 131 THR B O 1
ATOM 2150 N N . ALA B 1 132 ? 3.223 -23.974 1.67 1 51.05 132 ALA B N 1
ATOM 2151 C CA . ALA B 1 132 ? 3.435 -22.533 1.562 1 51.05 132 ALA B CA 1
ATOM 2152 C C . ALA B 1 132 ? 4.387 -22.204 0.415 1 51.05 132 ALA B C 1
ATOM 2154 O O . ALA B 1 132 ? 5.45 -22.816 0.287 1 51.05 132 ALA B O 1
ATOM 2155 N N . LEU B 1 133 ? 3.861 -21.785 -0.645 1 44.91 133 LEU B N 1
ATOM 2156 C CA . LEU B 1 133 ? 4.852 -21.241 -1.568 1 44.91 133 LEU B CA 1
ATOM 2157 C C . LEU B 1 133 ? 5.759 -20.238 -0.863 1 44.91 133 LEU B C 1
ATOM 2159 O O . LEU B 1 133 ? 5.287 -19.412 -0.079 1 44.91 133 LEU B O 1
ATOM 2163 N N . GLU B 1 134 ? 6.871 -20.665 -0.377 1 38.93 134 GLU B N 1
ATOM 2164 C CA . GLU B 1 134 ? 7.884 -19.989 0.427 1 38.93 134 GLU B CA 1
ATOM 2165 C C . GLU B 1 134 ? 7.93 -18.496 0.116 1 38.93 134 GLU B C 1
ATOM 2167 O O . GLU B 1 134 ? 7.932 -18.1 -1.052 1 38.93 134 GLU B O 1
ATOM 2172 N N . ASP B 1 135 ? 7.249 -17.739 0.867 1 39.64 135 ASP B N 1
ATOM 2173 C CA . ASP B 1 135 ? 7.775 -16.378 0.855 1 39.64 135 ASP B CA 1
ATOM 2174 C C . ASP B 1 135 ? 9.289 -16.373 1.059 1 39.64 135 ASP B C 1
ATOM 2176 O O . ASP B 1 135 ? 9.777 -16.735 2.131 1 39.64 135 ASP B O 1
ATOM 2180 N N . GLU B 1 136 ? 10.066 -16.936 0.284 1 32.69 136 GLU B N 1
ATOM 2181 C CA . GLU B 1 136 ? 11.487 -16.972 0.616 1 32.69 136 GLU B CA 1
ATOM 2182 C C . GLU B 1 136 ? 11.924 -15.683 1.307 1 32.69 136 GLU B C 1
ATOM 2184 O O . GLU B 1 136 ? 12.843 -15.694 2.129 1 32.69 136 GLU B O 1
ATOM 2189 N N . GLY B 1 137 ? 11.817 -14.442 0.971 1 27.88 137 GLY B N 1
ATOM 2190 C CA . GLY B 1 137 ? 12.63 -13.457 1.666 1 27.88 137 GLY B CA 1
ATOM 2191 C C . GLY B 1 137 ? 12.097 -13.108 3.043 1 27.88 137 GLY B C 1
ATOM 2192 O O . GLY B 1 137 ? 10.921 -13.337 3.336 1 27.88 137 GLY B O 1
#

Radius of gyration: 20.54 Å; Cα contacts (8 Å, |Δi|>4): 327; chains: 2; bounding box: 39×57×44 Å

Foldseek 3Di:
DVVLCVQWLDNDDDFADDPVDGDDDDLVVVLVLLVVVVVCVVVCVVNVVVVVVVQVCQVPDNTHDNVNVVSSNVVNVVSNVCVCVVVVDPFDWDWDDDPPDPDIDTDGDDDDDDDVVVVVVVVVVVVVVPPPPPPPD/DVVLCVQWLDNDDDFADDPVDGDDDDLVVVLVLLVVLVVCVVVCVVNVVVVVVVQVCQVPDSTHDNVNVVSSNVVNVVSNVCVCVVVVDPFDWDWDDDVPDPDIDTDGDDDDDDDVVVVVVVVVVVCVVPPPPDPPD

pLDDT: mean 77.62, std 12.96, range [27.86, 95.4]

Sequence (274 aa):
MATFFKSMKSTTYHKLGDNNDPPTQLDVFHSLHCLNAIRKLLDKEYYASGLEQMQSLAQNSSHLPSDWHRVHTDHCLDQVRQAVMCQGDLSPVPLFSWKGVPLALGVGQPHTCRKWGPIREWMDSRNKDHTALEDEGMATFFKSMKSTTYHKLGDNNDPPTQLDVFHSLHCLNAIRKLLDKEYYASGLEQMQSLAQNSSHLPSDWHRVHTDHCLDQVRQAVMCQGDLSPVPLFSWKGVPLALGVGQPHTCRKWGPIREWMDSRNKDHTALEDEG

InterPro domains:
  IPR021765 Mycotoxin biosynthesis protein UstYa-like [PF11807] (13-125)
  IPR021765 Mycotoxin biosynthesis protein UstYa-like [PTHR33365] (11-127)

Nearest PDB structures (foldseek):
  8iy5-assembly1_R  TM=3.280E-01  e=1.941E+00  Homo sapiens
  8hbd-assembly1_R  TM=2.981E-01  e=7.790E+00  Homo sapiens
  8iy5-assembly1_R  TM=2.480E-01  e=1.902E+00  Homo sapiens
  8r6p-assembly1_H  TM=2.919E-01  e=8.031E+00  Mycolicibacterium smegmatis MC2 155

Secondary structure (DSSP, 8-state):
-HHHHHT-S----EE-SBTTB--EEEHHHHHHHHHHHHHHHHTTTTTHHHHHHHHHHHHT-SSS-TTHHHHHHHHHHHHHHHHHHHH----EEEEEE-TT---EEE-PPP-----HHHHHHHHHHHHTSS-------/-HHHHHT-S----EE-SBTTB--EEEHHHHHHHHHHHHHHHHTTTTTHHHHHHHHHHHHT-SSS-TTHHHHHHHHHHHHHHHHHHHH----EEEEEE-TT---EEE---------HHHHHHHHHHHHTSS-------

Solvent-accessible surface area (backbone atoms only — not comparable to full-atom values): 15461 Å² total; per-residue (Å²): 106,69,69,58,58,67,54,34,66,52,78,73,62,43,70,40,62,48,95,89,62,44,52,58,41,38,41,36,56,55,38,50,49,29,52,50,53,51,56,43,61,75,40,37,83,81,37,42,67,48,53,50,49,52,51,50,50,26,72,73,30,83,43,43,32,92,57,39,69,56,54,51,49,51,47,29,54,50,48,41,51,48,52,45,47,28,62,47,45,71,52,58,17,45,28,27,29,41,91,94,45,101,53,72,43,70,49,78,54,95,71,91,53,52,72,52,64,65,54,52,52,55,51,51,61,52,41,74,76,37,81,69,77,68,73,74,111,105,70,66,58,57,67,55,32,68,53,81,72,62,42,68,39,62,48,95,87,62,43,53,56,39,39,40,36,55,53,36,50,51,30,51,49,52,51,54,42,61,76,40,39,82,81,37,42,67,50,52,50,50,51,51,50,50,25,72,72,32,84,43,42,34,92,56,40,68,59,55,50,49,51,48,29,52,50,49,42,51,49,55,45,47,28,62,47,45,73,51,59,17,46,30,28,30,39,91,94,44,100,53,71,43,69,48,80,54,97,71,92,51,52,71,53,64,67,55,53,52,54,49,52,62,52,40,75,77,38,81,69,74,68,71,73,113

Organism: NCBI:txid41062